Protein AF-A0A9J8AAA9-F1 (afdb_monomer)

Secondary structure (DSSP, 8-state):
-HHHHHHHHHHHHHHHHHHHHHHHHHHHHHHHHHHHHHHHT------------S-SB-TTT--B-SSHHHHHHHHHHHHT---EE-TTT--EESSHHHHHHHHTTT----SEE-TTT--EESSHHHHHHHIIIII-STTSEE-TTT--EESSHHHHHHHHHHHH----EE-TTT--EESSHHHHHHHHHHHHHTT--HHHHHHHHHHS--

Structure (mmCIF, N/CA/C/O backbone):
data_AF-A0A9J8AAA9-F1
#
_entry.id   AF-A0A9J8AAA9-F1
#
loop_
_atom_site.group_PDB
_atom_site.id
_atom_site.type_symbol
_atom_site.label_atom_id
_atom_site.label_alt_id
_atom_site.label_comp_id
_atom_site.label_asym_id
_atom_site.label_entity_id
_atom_site.label_seq_id
_atom_site.pdbx_PDB_ins_code
_atom_site.Cartn_x
_atom_site.Cartn_y
_atom_site.Cartn_z
_atom_site.occupancy
_atom_site.B_iso_or_equiv
_atom_site.auth_seq_id
_atom_site.auth_comp_id
_atom_site.auth_asym_id
_atom_site.auth_atom_id
_atom_site.pdbx_PDB_model_num
ATOM 1 N N . MET A 1 1 ? -53.911 -12.845 -18.039 1.00 50.12 1 MET A N 1
ATOM 2 C CA . MET A 1 1 ? -53.165 -13.340 -16.853 1.00 50.12 1 MET A CA 1
ATOM 3 C C . MET A 1 1 ? -51.657 -13.068 -16.917 1.00 50.12 1 MET A C 1
ATOM 5 O O . MET A 1 1 ? -51.100 -12.713 -15.887 1.00 50.12 1 MET A O 1
ATOM 9 N N . HIS A 1 2 ? -51.019 -13.104 -18.096 1.00 53.56 2 HIS A N 1
ATOM 10 C CA . HIS A 1 2 ? -49.575 -12.852 -18.290 1.00 53.56 2 HIS A CA 1
ATOM 11 C C . HIS A 1 2 ? -49.027 -11.524 -17.712 1.00 53.56 2 HIS A C 1
ATOM 13 O O . HIS A 1 2 ? -47.953 -11.497 -17.121 1.00 53.56 2 HIS A O 1
ATOM 19 N N . SER A 1 3 ? -49.774 -10.418 -17.826 1.00 55.25 3 SER A N 1
ATOM 20 C CA . SER A 1 3 ? -49.315 -9.085 -17.381 1.00 55.25 3 SER A CA 1
ATOM 21 C C . SER A 1 3 ? -49.140 -8.958 -15.855 1.00 55.25 3 SER A C 1
ATOM 23 O O . SER A 1 3 ? -48.250 -8.246 -15.395 1.00 55.25 3 SER A O 1
ATOM 25 N N . LYS A 1 4 ? -49.940 -9.679 -15.052 1.00 60.03 4 LYS A N 1
ATOM 26 C CA . LYS A 1 4 ? -49.822 -9.657 -13.581 1.00 60.03 4 LYS A CA 1
ATOM 27 C C . LYS A 1 4 ? -48.605 -10.450 -13.091 1.00 60.03 4 LYS A C 1
ATOM 29 O O . LYS A 1 4 ? -47.957 -10.027 -12.141 1.00 60.03 4 LYS A O 1
ATOM 34 N N . GLN A 1 5 ? -48.266 -11.549 -13.770 1.00 57.84 5 GLN A N 1
ATOM 35 C CA . GLN A 1 5 ? -47.072 -12.344 -13.467 1.00 57.84 5 GLN A CA 1
ATOM 36 C C . GLN A 1 5 ? -45.782 -11.585 -13.806 1.00 57.84 5 GLN A C 1
ATOM 38 O O . GLN A 1 5 ? -44.861 -11.577 -13.000 1.00 57.84 5 GLN A O 1
ATOM 43 N N . LEU A 1 6 ? -45.742 -10.860 -14.931 1.00 59.06 6 LEU A N 1
ATOM 44 C CA . LEU A 1 6 ? -44.595 -10.015 -15.299 1.00 59.06 6 LEU A CA 1
ATOM 45 C C . LEU A 1 6 ? -44.334 -8.889 -14.283 1.00 59.06 6 LEU A C 1
ATOM 47 O O . LEU A 1 6 ? -43.189 -8.664 -13.897 1.00 59.06 6 LEU A O 1
ATOM 51 N N . LYS A 1 7 ? -45.390 -8.224 -13.792 1.00 69.88 7 LYS A N 1
ATOM 52 C CA . LYS A 1 7 ? -45.263 -7.197 -12.741 1.00 69.88 7 LYS A CA 1
ATOM 53 C C . LYS A 1 7 ? -44.761 -7.775 -11.414 1.00 69.88 7 LYS A C 1
ATOM 55 O O . LYS A 1 7 ? -43.936 -7.147 -10.761 1.00 69.88 7 LYS A O 1
ATOM 60 N N . ALA A 1 8 ? -45.213 -8.974 -11.041 1.00 68.69 8 ALA A N 1
ATOM 61 C CA . ALA A 1 8 ? -44.759 -9.652 -9.828 1.00 68.69 8 ALA A CA 1
ATOM 62 C C . ALA A 1 8 ? -43.274 -10.050 -9.901 1.00 68.69 8 ALA A C 1
ATOM 64 O O . ALA A 1 8 ? -42.541 -9.844 -8.942 1.00 68.69 8 ALA A O 1
ATOM 65 N N . VAL A 1 9 ? -42.808 -10.552 -11.050 1.00 70.50 9 VAL A N 1
ATOM 66 C CA . VAL A 1 9 ? -41.391 -10.901 -11.259 1.00 70.50 9 VAL A CA 1
ATOM 67 C C . VAL A 1 9 ? -40.507 -9.653 -11.210 1.00 70.50 9 VAL A C 1
ATOM 69 O O . VAL A 1 9 ? -39.484 -9.660 -10.534 1.00 70.50 9 VAL A O 1
ATOM 72 N N . SER A 1 10 ? -40.928 -8.565 -11.861 1.00 73.25 10 SER A N 1
ATOM 73 C CA . SER A 1 10 ? -40.205 -7.288 -11.824 1.00 73.25 10 SER A CA 1
ATOM 74 C C . SER A 1 10 ? -40.088 -6.728 -10.403 1.00 73.25 10 SER A C 1
ATOM 76 O O . SER A 1 10 ? -39.032 -6.226 -10.033 1.00 73.25 10 SER A O 1
ATOM 78 N N . TYR A 1 11 ? -41.151 -6.831 -9.602 1.00 70.88 11 TYR A N 1
ATOM 79 C CA . TYR A 1 11 ? -41.154 -6.387 -8.208 1.00 70.88 11 TYR A CA 1
ATOM 80 C C . TYR A 1 11 ? -40.247 -7.251 -7.321 1.00 70.88 11 TYR A C 1
ATOM 82 O O . TYR A 1 11 ? -39.470 -6.724 -6.532 1.00 70.88 11 TYR A O 1
ATOM 90 N N . LEU A 1 12 ? -40.279 -8.576 -7.492 1.00 74.12 12 LEU A N 1
ATOM 91 C CA . LEU A 1 12 ? -39.401 -9.489 -6.754 1.00 74.12 12 LEU A CA 1
ATOM 92 C C . LEU A 1 12 ? -37.922 -9.302 -7.113 1.00 74.12 12 LEU A C 1
ATOM 94 O O . LEU A 1 12 ? -37.068 -9.437 -6.241 1.00 74.12 12 LEU A O 1
ATOM 98 N N . MET A 1 13 ? -37.610 -8.975 -8.370 1.00 74.62 13 MET A N 1
ATOM 99 C CA . MET A 1 13 ? -36.245 -8.624 -8.771 1.00 74.62 13 MET A CA 1
ATOM 100 C C . MET A 1 13 ? -35.778 -7.331 -8.097 1.00 74.62 13 MET A C 1
ATOM 102 O O . MET A 1 13 ? -34.680 -7.319 -7.553 1.00 74.62 13 MET A O 1
ATOM 106 N N . ALA A 1 14 ? -36.615 -6.288 -8.061 1.00 71.00 14 ALA A N 1
ATOM 107 C CA . ALA A 1 14 ? -36.291 -5.035 -7.375 1.00 71.00 14 ALA A CA 1
ATOM 108 C C . ALA A 1 14 ? -36.055 -5.243 -5.867 1.00 71.00 14 ALA A C 1
ATOM 110 O O . ALA A 1 14 ? -35.023 -4.833 -5.350 1.00 71.00 14 ALA A O 1
ATOM 111 N N . LEU A 1 15 ? -36.934 -5.992 -5.188 1.00 70.69 15 LEU A N 1
ATOM 112 C CA . LEU A 1 15 ? -36.764 -6.334 -3.770 1.00 70.69 15 LEU A CA 1
ATOM 113 C C . LEU A 1 15 ? -35.497 -7.152 -3.493 1.00 70.69 15 LEU A C 1
ATOM 115 O O . LEU A 1 15 ? -34.926 -7.065 -2.407 1.00 70.69 15 LEU A O 1
ATOM 119 N N . LYS A 1 16 ? -35.075 -8.001 -4.437 1.00 73.00 16 LYS A N 1
ATOM 120 C CA . LYS A 1 16 ? -33.842 -8.779 -4.291 1.00 73.00 16 LYS A CA 1
ATOM 121 C C . LYS A 1 16 ? -32.606 -7.882 -4.382 1.00 73.00 16 LYS A C 1
ATOM 123 O O . LYS A 1 16 ? -31.696 -8.071 -3.587 1.00 73.00 16 LYS A O 1
ATOM 128 N N . VAL A 1 17 ? -32.610 -6.913 -5.300 1.00 70.88 17 VAL A N 1
ATOM 129 C CA . VAL A 1 17 ? -31.540 -5.912 -5.433 1.00 70.88 17 VAL A CA 1
ATOM 130 C C . VAL A 1 17 ? -31.464 -5.038 -4.178 1.00 70.88 17 VAL A C 1
ATOM 132 O O . VAL A 1 17 ? -30.403 -4.964 -3.571 1.00 70.88 17 VAL A O 1
ATOM 135 N N . GLU A 1 18 ? -32.593 -4.497 -3.705 1.00 70.25 18 GLU A N 1
ATOM 136 C CA . GLU A 1 18 ? -32.645 -3.687 -2.474 1.00 70.25 18 GLU A CA 1
ATOM 137 C C . GLU A 1 18 ? -32.136 -4.462 -1.240 1.00 70.25 18 GLU A C 1
ATOM 139 O O . GLU A 1 18 ? -31.437 -3.909 -0.395 1.00 70.25 18 GLU A O 1
ATOM 144 N N . ASN A 1 19 ? -32.434 -5.764 -1.129 1.00 58.78 19 ASN A N 1
ATOM 145 C CA . ASN A 1 19 ? -31.935 -6.599 -0.028 1.00 58.78 19 ASN A CA 1
ATOM 146 C C . ASN A 1 19 ? -30.438 -6.934 -0.123 1.00 58.78 19 ASN A C 1
ATOM 148 O O . ASN A 1 19 ? -29.825 -7.204 0.909 1.00 58.78 19 ASN A O 1
ATOM 152 N N . GLU A 1 20 ? -29.854 -6.992 -1.321 1.00 62.09 20 GLU A N 1
ATOM 153 C CA . GLU A 1 20 ? -28.406 -7.179 -1.483 1.00 62.09 20 GLU A CA 1
ATOM 154 C C . GLU A 1 20 ? -27.653 -5.874 -1.178 1.00 62.09 20 GLU A C 1
ATOM 156 O O . GLU A 1 20 ? -26.709 -5.909 -0.392 1.00 62.09 20 GLU A O 1
ATOM 161 N N . GLU A 1 21 ? -28.150 -4.722 -1.645 1.00 67.88 21 GLU A N 1
ATOM 162 C CA . GLU A 1 21 ? -27.606 -3.396 -1.299 1.00 67.88 21 GLU A CA 1
ATOM 163 C C . GLU A 1 21 ? -27.640 -3.135 0.220 1.00 67.88 21 GLU A C 1
ATOM 165 O O . GLU A 1 21 ? -26.670 -2.649 0.802 1.00 67.88 21 GLU A O 1
ATOM 170 N N . LEU A 1 22 ? -28.726 -3.518 0.906 1.00 62.69 22 LEU A N 1
ATOM 171 C CA . LEU A 1 22 ? -28.835 -3.388 2.366 1.00 62.69 22 LEU A CA 1
ATOM 172 C C . LEU A 1 22 ? -27.831 -4.266 3.131 1.00 62.69 22 LEU A C 1
ATOM 174 O O . LEU A 1 22 ? -27.320 -3.835 4.166 1.00 62.69 22 LEU A O 1
ATOM 178 N N . LYS A 1 23 ? -27.517 -5.469 2.630 1.00 64.44 23 LYS A N 1
ATOM 179 C CA . LYS A 1 23 ? -26.507 -6.349 3.244 1.00 64.44 23 LYS A CA 1
ATOM 180 C C . LYS A 1 23 ? -25.100 -5.772 3.117 1.00 64.44 23 LYS A C 1
ATOM 182 O O . LYS A 1 23 ? -24.344 -5.817 4.083 1.00 64.44 23 LYS A O 1
ATOM 187 N N . GLU A 1 24 ? -24.767 -5.198 1.964 1.00 59.59 24 GLU A N 1
ATOM 188 C CA . GLU A 1 24 ? -23.470 -4.548 1.744 1.00 59.59 24 GLU A CA 1
ATOM 189 C C . GLU A 1 24 ? -23.289 -3.324 2.660 1.00 59.59 24 GLU A C 1
ATOM 191 O O . GLU A 1 24 ? -22.245 -3.175 3.301 1.00 59.59 24 GLU A O 1
ATOM 196 N N . ILE A 1 25 ? -24.338 -2.506 2.826 1.00 63.38 25 ILE A N 1
ATOM 197 C CA . ILE A 1 25 ? -24.342 -1.356 3.749 1.00 63.38 25 ILE A CA 1
ATOM 198 C C . ILE A 1 25 ? -24.178 -1.805 5.214 1.00 63.38 25 ILE A C 1
ATOM 200 O O . ILE A 1 25 ? -23.476 -1.154 5.996 1.00 63.38 25 ILE A O 1
ATOM 204 N N . GLU A 1 26 ? -24.806 -2.915 5.618 1.00 63.72 26 GLU A N 1
ATOM 205 C CA . GLU A 1 26 ? -24.647 -3.469 6.967 1.00 63.72 26 GLU A CA 1
ATOM 206 C C . GLU A 1 26 ? -23.226 -3.989 7.226 1.00 63.72 26 GLU A C 1
ATOM 208 O O . GLU A 1 26 ? -22.680 -3.722 8.300 1.00 63.72 26 GLU A O 1
ATOM 213 N N . GLU A 1 27 ? -22.602 -4.677 6.267 1.00 63.66 27 GLU A N 1
ATOM 214 C CA . GLU A 1 27 ? -21.224 -5.172 6.393 1.00 63.66 27 GLU A CA 1
ATOM 215 C C . GLU A 1 27 ? -20.199 -4.028 6.461 1.00 63.66 27 GLU 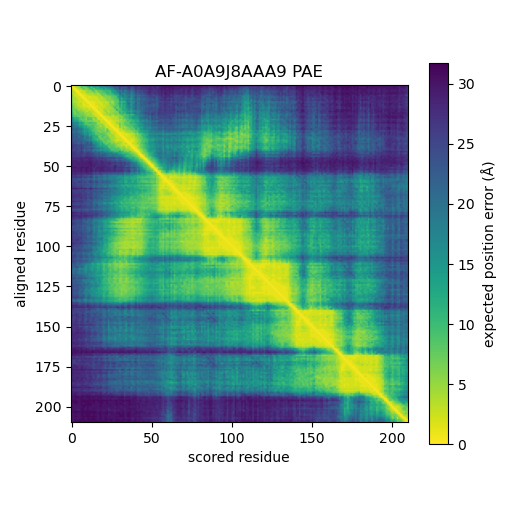A C 1
ATOM 217 O O . GLU A 1 27 ? -19.303 -4.049 7.313 1.00 63.66 27 GLU A O 1
ATOM 222 N N . GLU A 1 28 ? -20.361 -2.984 5.643 1.00 62.31 28 GLU A N 1
ATOM 223 C CA . GLU A 1 28 ? -19.502 -1.793 5.665 1.00 62.31 28 GLU A CA 1
ATOM 224 C C . GLU A 1 28 ? -19.671 -0.998 6.975 1.00 62.31 28 GLU A C 1
ATOM 226 O O . GLU A 1 28 ? -18.690 -0.578 7.601 1.00 62.31 28 GLU A O 1
ATOM 231 N N . SER A 1 29 ? -20.909 -0.884 7.475 1.00 65.44 29 SER A N 1
ATOM 232 C CA . SER A 1 29 ? -21.209 -0.269 8.773 1.00 65.44 29 SER A CA 1
ATOM 233 C C . SER A 1 29 ? -20.628 -1.062 9.950 1.00 65.44 29 SER A C 1
ATOM 235 O O . SER A 1 29 ? -20.138 -0.471 10.917 1.00 65.44 29 SER A O 1
ATOM 237 N N . GLN A 1 30 ? -20.662 -2.396 9.896 1.00 66.25 30 GLN A N 1
ATOM 238 C CA . GLN A 1 30 ? -20.058 -3.261 10.914 1.00 66.25 30 GLN A CA 1
ATOM 239 C C . GLN A 1 30 ? -18.528 -3.170 10.899 1.00 66.25 30 GLN A C 1
ATOM 241 O O . GLN A 1 30 ? -17.902 -3.144 11.962 1.00 66.25 30 GLN A O 1
ATOM 246 N N . TYR A 1 31 ? -17.929 -3.063 9.714 1.00 67.62 31 TYR A N 1
ATOM 247 C CA . TYR A 1 31 ? -16.496 -2.864 9.526 1.00 67.62 31 TYR A CA 1
ATOM 248 C C . TYR A 1 31 ? -16.011 -1.525 10.106 1.00 67.62 31 TYR A C 1
ATOM 250 O O . TYR A 1 31 ? -15.087 -1.523 10.927 1.00 67.62 31 TYR A O 1
ATOM 258 N N . GLU A 1 32 ? -16.664 -0.404 9.773 1.00 67.44 32 GLU A N 1
ATOM 259 C CA . GLU A 1 32 ? -16.302 0.910 10.328 1.00 67.44 32 GLU A CA 1
ATOM 260 C C . GLU A 1 32 ? -16.477 0.927 11.852 1.00 67.44 32 GLU A C 1
ATOM 262 O O . GLU A 1 32 ? -15.602 1.415 12.568 1.00 67.44 32 GLU A O 1
ATOM 267 N N . ARG A 1 33 ? -17.533 0.290 12.384 1.00 68.81 33 ARG A N 1
ATOM 268 C CA . ARG A 1 33 ? -17.713 0.117 13.836 1.00 68.81 33 ARG A CA 1
ATOM 269 C C . ARG A 1 33 ? -16.598 -0.714 14.473 1.00 68.81 33 ARG A C 1
ATOM 271 O O . ARG A 1 33 ? -16.092 -0.326 15.525 1.00 68.81 33 ARG A O 1
ATOM 278 N N . HIS A 1 34 ? -16.200 -1.837 13.873 1.00 67.62 34 HIS A N 1
ATOM 279 C CA . HIS A 1 34 ? -15.152 -2.700 14.426 1.00 67.62 34 HIS A CA 1
ATOM 280 C C . HIS A 1 34 ? -13.792 -1.994 14.445 1.00 67.62 34 HIS A C 1
ATOM 282 O O . HIS A 1 34 ? -13.092 -2.017 15.461 1.00 67.62 34 HIS A O 1
ATOM 288 N N . ILE A 1 35 ? -13.437 -1.307 13.355 1.00 69.75 35 ILE A N 1
ATOM 289 C CA . ILE A 1 35 ? -12.209 -0.513 13.288 1.00 69.75 35 ILE A CA 1
ATOM 290 C C . ILE A 1 35 ? -12.247 0.640 14.283 1.00 69.75 35 ILE A C 1
ATOM 292 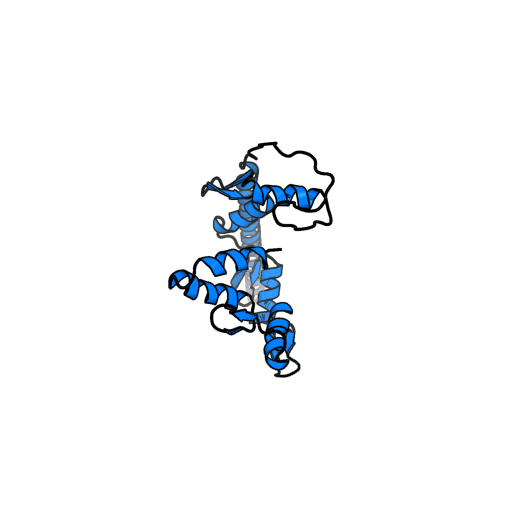O O . ILE A 1 35 ? -11.269 0.847 14.999 1.00 69.75 35 ILE A O 1
ATOM 296 N N . PHE A 1 36 ? -13.357 1.373 14.357 1.00 69.31 36 PHE A N 1
ATOM 297 C CA . PHE A 1 36 ? -13.521 2.473 15.298 1.00 69.31 36 PHE A CA 1
ATOM 298 C C . PHE A 1 36 ? -13.325 1.999 16.744 1.00 69.31 36 PHE A C 1
ATOM 300 O O . PHE A 1 36 ? -12.468 2.530 17.450 1.00 69.31 36 PHE A O 1
ATOM 307 N N . MET A 1 37 ? -13.996 0.914 17.152 1.00 68.06 37 MET A N 1
ATOM 308 C CA . MET A 1 37 ? -13.846 0.347 18.498 1.00 68.06 37 MET A CA 1
ATOM 309 C C . MET A 1 37 ? -12.424 -0.145 18.791 1.00 68.06 37 MET A C 1
ATOM 311 O O . MET A 1 37 ? -11.933 0.032 19.906 1.00 68.06 37 MET A O 1
ATOM 315 N N . ALA A 1 38 ? -11.753 -0.773 17.823 1.00 66.81 38 ALA A N 1
ATOM 316 C CA . ALA A 1 38 ? -10.388 -1.259 18.008 1.00 66.81 38 ALA A CA 1
ATOM 317 C C . ALA A 1 38 ? -9.379 -0.106 18.124 1.00 66.81 38 ALA A C 1
ATOM 319 O O . ALA A 1 38 ? -8.478 -0.142 18.964 1.00 66.81 38 ALA A O 1
ATOM 320 N N . VAL A 1 39 ? -9.552 0.942 17.316 1.00 69.12 39 VAL A N 1
ATOM 321 C CA . VAL A 1 39 ? -8.659 2.104 17.275 1.00 69.12 39 VAL A CA 1
ATOM 322 C C . VAL A 1 39 ? -8.878 3.039 18.472 1.00 69.12 39 VAL A C 1
ATOM 324 O O . VAL A 1 39 ? -7.908 3.626 18.945 1.00 69.12 39 VAL A O 1
ATOM 327 N N . GLU A 1 40 ? -10.098 3.176 18.999 1.00 67.81 40 GLU A N 1
ATOM 328 C CA . GLU A 1 40 ? -10.367 3.999 20.192 1.00 67.81 40 GLU A CA 1
ATOM 329 C C . GLU A 1 40 ? -9.923 3.344 21.502 1.00 67.81 40 GLU A C 1
ATOM 331 O O . GLU A 1 40 ? -9.426 4.027 22.391 1.00 67.81 40 GLU A O 1
ATOM 336 N N . LYS A 1 41 ? -10.013 2.012 21.615 1.00 66.50 41 LYS A N 1
ATOM 337 C CA . LYS A 1 41 ? -9.520 1.266 22.793 1.00 66.50 41 LYS A CA 1
ATOM 338 C C . LYS A 1 41 ? -7.988 1.174 22.864 1.00 66.50 41 LYS A C 1
ATOM 340 O O . LYS A 1 41 ? -7.429 0.561 23.775 1.00 66.50 41 LYS A O 1
ATOM 345 N N . SER A 1 42 ? -7.297 1.752 21.888 1.00 64.31 42 SER A N 1
ATOM 346 C CA . SER A 1 42 ? -5.841 1.811 21.834 1.00 64.31 42 SER A CA 1
ATOM 347 C C . SER A 1 42 ? -5.349 3.019 22.632 1.00 64.31 42 SER A C 1
ATOM 349 O O . SER A 1 42 ? -5.423 4.147 22.151 1.00 64.31 42 SER A O 1
ATOM 351 N N . ILE A 1 43 ? -4.851 2.794 23.850 1.00 61.56 43 ILE A N 1
ATOM 352 C CA . ILE A 1 43 ? -4.299 3.850 24.713 1.00 61.56 43 ILE A CA 1
ATOM 353 C C . ILE A 1 43 ? -2.921 4.266 24.168 1.00 61.56 43 ILE A C 1
ATOM 355 O O . ILE A 1 43 ? -2.044 3.401 24.079 1.00 61.56 43 ILE A O 1
ATOM 359 N N . PRO A 1 44 ? -2.692 5.548 23.814 1.00 60.69 44 PRO A N 1
ATOM 360 C CA . PRO A 1 44 ? -1.353 6.046 23.534 1.00 60.69 44 PRO A CA 1
ATOM 361 C C . PRO A 1 44 ? -0.488 5.905 24.788 1.00 60.69 44 PRO A C 1
ATOM 363 O O . PRO A 1 44 ? -0.798 6.490 25.823 1.00 60.69 44 PRO A O 1
ATOM 366 N N . THR A 1 45 ? 0.597 5.138 24.723 1.00 56.06 45 THR A N 1
ATOM 367 C CA . THR A 1 45 ? 1.585 5.116 25.810 1.00 56.06 45 THR A CA 1
ATOM 368 C C . THR A 1 45 ? 2.438 6.376 25.698 1.00 56.06 45 THR A C 1
ATOM 370 O O . THR A 1 45 ? 3.442 6.379 24.991 1.00 56.06 45 THR A O 1
ATOM 373 N N . GLU A 1 46 ? 2.010 7.481 26.307 1.00 53.44 46 GLU A N 1
ATOM 374 C CA . GLU A 1 46 ? 2.797 8.714 26.306 1.00 53.44 46 GLU A CA 1
ATOM 375 C C . GLU A 1 46 ? 4.053 8.553 27.170 1.00 53.44 46 GLU A C 1
ATOM 377 O O . GLU A 1 46 ? 4.005 8.617 28.395 1.00 53.44 46 GLU A O 1
ATOM 382 N N . THR A 1 47 ? 5.203 8.390 26.522 1.00 51.00 47 THR A N 1
ATOM 383 C CA . THR A 1 47 ? 6.496 8.771 27.090 1.00 51.00 47 THR A CA 1
ATOM 384 C C . THR A 1 47 ? 6.962 10.014 26.347 1.00 51.00 47 THR A C 1
ATOM 386 O O . THR A 1 47 ? 7.262 9.970 25.162 1.00 51.00 47 THR A O 1
ATOM 389 N N . ASN A 1 48 ? 6.943 11.167 27.014 1.00 53.62 48 ASN A N 1
ATOM 390 C CA . ASN A 1 48 ? 7.508 12.405 26.481 1.00 53.62 48 ASN A CA 1
ATOM 391 C C . ASN A 1 48 ? 8.933 12.554 27.012 1.00 53.62 48 ASN A C 1
ATOM 393 O O . ASN A 1 48 ? 9.127 12.965 28.153 1.00 53.62 48 ASN A O 1
ATOM 397 N N . LEU A 1 49 ? 9.923 12.248 26.175 1.00 52.84 49 LEU A N 1
ATOM 398 C CA . LEU A 1 49 ? 11.321 12.618 26.402 1.00 52.84 49 LEU A CA 1
ATOM 399 C C . LEU A 1 49 ? 11.981 13.034 25.078 1.00 52.84 49 LEU A C 1
ATOM 401 O O . LEU A 1 49 ? 12.902 12.365 24.630 1.00 52.84 49 LEU A O 1
ATOM 405 N N . PHE A 1 50 ? 11.552 14.131 24.437 1.00 56.34 50 PHE A N 1
ATOM 406 C CA . PHE A 1 50 ? 12.350 14.725 23.348 1.00 56.34 50 PHE A CA 1
ATOM 407 C C . PHE A 1 50 ? 12.489 16.234 23.489 1.00 56.34 50 PHE A C 1
ATOM 409 O O . PHE A 1 50 ? 11.500 16.961 23.525 1.00 56.34 50 PHE A O 1
ATOM 416 N N . GLN A 1 51 ? 13.754 16.659 23.562 1.00 56.59 51 GLN A N 1
ATOM 417 C CA . GLN A 1 51 ? 14.205 18.043 23.526 1.00 56.59 51 GLN A CA 1
ATOM 418 C C . GLN A 1 51 ? 13.883 18.668 22.166 1.00 56.59 51 GLN A C 1
ATOM 420 O O . GLN A 1 51 ? 14.125 18.069 21.114 1.00 56.59 51 GLN A O 1
ATOM 425 N N . ASP A 1 52 ? 13.361 19.888 22.209 1.00 50.22 52 ASP A N 1
ATOM 426 C CA . ASP A 1 52 ? 13.098 20.719 21.044 1.00 50.22 52 ASP A CA 1
ATOM 427 C C . ASP A 1 52 ? 14.417 21.064 20.332 1.00 50.22 52 ASP A C 1
ATOM 429 O O . ASP A 1 52 ? 15.148 21.963 20.741 1.00 50.22 52 ASP A O 1
ATOM 433 N N . SER A 1 53 ? 14.747 20.349 19.253 1.00 55.56 53 SER A N 1
ATOM 434 C CA . SER A 1 53 ? 15.801 20.780 18.330 1.00 55.56 53 SER A CA 1
ATOM 435 C C . SER A 1 53 ? 15.193 21.662 17.239 1.00 55.56 53 SER A C 1
ATOM 437 O O . SER A 1 53 ? 14.292 21.223 16.521 1.00 55.56 53 SER A O 1
ATOM 439 N N . GLU A 1 54 ? 15.718 22.873 17.045 1.00 61.56 54 GLU A N 1
ATOM 440 C CA . GLU A 1 54 ? 15.305 23.800 15.974 1.00 61.56 54 GLU A CA 1
ATOM 441 C C . GLU A 1 54 ? 15.630 23.306 14.551 1.00 61.56 54 GLU A C 1
ATOM 443 O O . GLU A 1 54 ? 15.175 23.896 13.570 1.00 61.56 54 GLU A O 1
ATOM 448 N N . SER A 1 55 ? 16.369 22.199 14.426 1.00 68.88 55 SER A N 1
ATOM 449 C CA . SER A 1 55 ? 16.712 21.569 13.152 1.00 68.88 55 SER A CA 1
ATOM 450 C C . SER A 1 55 ? 15.587 20.671 12.628 1.00 68.88 55 SER A C 1
ATOM 452 O O . SER A 1 55 ? 15.050 19.822 13.339 1.00 68.88 55 SER A O 1
ATOM 454 N N . ASN A 1 56 ? 15.275 20.819 11.339 1.00 76.19 56 ASN A N 1
ATOM 455 C CA . ASN A 1 56 ? 14.388 19.922 10.593 1.00 76.19 56 ASN A CA 1
ATOM 456 C C . ASN A 1 56 ? 15.099 18.652 10.080 1.00 76.19 56 ASN A C 1
ATOM 458 O O . ASN A 1 56 ? 14.507 17.872 9.330 1.00 76.19 56 ASN A O 1
ATOM 462 N N . SER A 1 57 ? 16.369 18.462 10.438 1.00 81.44 57 SER A N 1
ATOM 463 C CA . SER A 1 57 ? 17.183 17.326 10.018 1.00 81.44 57 SER A CA 1
ATOM 464 C C . SER A 1 57 ? 17.461 16.398 11.192 1.00 81.44 57 SER A C 1
ATOM 466 O O . SER A 1 57 ? 17.883 16.842 12.260 1.00 81.44 57 SER A O 1
ATOM 468 N N . CYS A 1 58 ? 17.278 15.101 10.964 1.00 81.56 58 CYS A N 1
ATOM 469 C CA . CYS A 1 58 ? 17.582 14.064 11.932 1.00 81.56 58 CYS A CA 1
ATOM 470 C C . CYS A 1 58 ? 19.096 13.906 12.078 1.00 81.56 58 CYS A C 1
ATOM 472 O O . CYS A 1 58 ? 19.775 13.521 11.132 1.00 81.56 58 CYS A O 1
ATOM 474 N N . HIS A 1 59 ? 19.621 14.119 13.281 1.00 80.62 59 HIS A N 1
ATOM 475 C CA . HIS A 1 59 ? 21.036 13.885 13.589 1.00 80.62 59 HIS A CA 1
ATOM 476 C C . HIS A 1 59 ? 21.444 12.402 13.460 1.00 80.62 59 HIS A C 1
ATOM 478 O O . HIS A 1 59 ? 22.589 12.103 13.142 1.00 80.62 59 HIS A O 1
ATOM 484 N N . GLN A 1 60 ? 20.522 11.463 13.701 1.00 77.75 60 GLN A N 1
ATOM 485 C CA . GLN A 1 60 ? 20.849 10.036 13.784 1.00 77.75 60 GLN A CA 1
ATOM 486 C C . GLN A 1 60 ? 20.898 9.328 12.426 1.00 77.75 60 GLN A C 1
ATOM 488 O O . GLN A 1 60 ? 21.618 8.341 12.288 1.00 77.75 60 GLN A O 1
ATOM 493 N N . CYS A 1 61 ? 20.141 9.798 11.433 1.00 81.25 61 CYS A N 1
ATOM 494 C CA . CYS A 1 61 ? 20.199 9.245 10.078 1.00 81.25 61 CYS A CA 1
ATOM 495 C C . CYS A 1 61 ? 20.501 10.270 8.986 1.00 81.25 61 CYS A C 1
ATOM 497 O O . CYS A 1 61 ? 20.750 9.860 7.870 1.00 81.25 61 CYS A O 1
ATOM 499 N N . GLY A 1 62 ? 20.518 11.571 9.279 1.00 81.00 62 GLY A N 1
ATOM 500 C CA . GLY A 1 62 ? 20.788 12.617 8.288 1.00 81.00 62 GLY A CA 1
ATOM 501 C C . GLY A 1 62 ? 19.565 13.058 7.479 1.00 81.00 62 GLY A C 1
ATOM 502 O O . GLY A 1 62 ? 19.644 14.046 6.751 1.00 81.00 62 GLY A O 1
ATOM 503 N N . LYS A 1 63 ? 18.408 12.398 7.632 1.00 81.50 63 LYS A N 1
ATOM 504 C CA . LYS A 1 63 ? 17.189 12.746 6.888 1.00 81.50 63 LYS A CA 1
ATOM 505 C C . LYS A 1 63 ? 16.674 14.135 7.227 1.00 81.50 63 LYS A C 1
ATOM 507 O O . LYS A 1 63 ? 16.397 14.439 8.386 1.00 81.50 63 LYS A O 1
ATOM 512 N N . SER A 1 64 ? 16.449 14.934 6.192 1.00 86.69 64 SER A N 1
ATOM 513 C CA . SER A 1 64 ? 15.819 16.248 6.299 1.00 86.69 64 SER A CA 1
ATOM 514 C C . SER A 1 64 ? 14.326 16.180 6.009 1.00 86.69 64 SER A C 1
ATOM 516 O O . SER A 1 64 ? 13.879 15.496 5.087 1.00 86.69 64 SER A O 1
ATOM 518 N N . PHE A 1 65 ? 13.550 16.932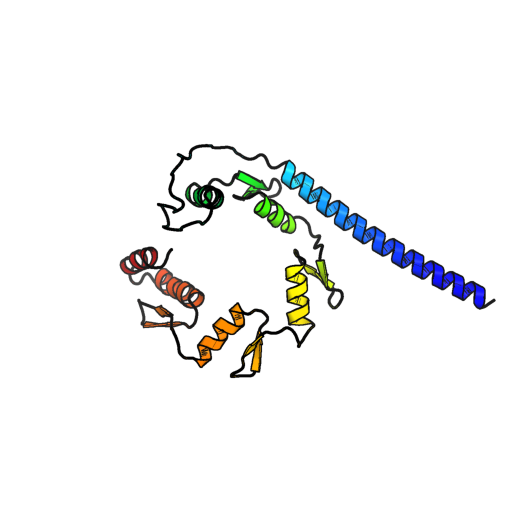 6.781 1.00 84.44 65 PHE A N 1
ATOM 519 C CA . PHE A 1 65 ? 12.102 17.020 6.651 1.00 84.44 65 PHE A CA 1
ATOM 520 C C . PHE A 1 65 ? 11.693 18.455 6.324 1.00 84.44 65 PHE A C 1
ATOM 522 O O . PHE A 1 65 ? 12.272 19.414 6.813 1.00 84.44 65 PHE A O 1
ATOM 529 N N . SER A 1 66 ? 10.663 18.628 5.502 1.00 84.69 66 SER A N 1
ATOM 530 C CA . SER A 1 66 ? 10.130 19.962 5.191 1.00 84.69 66 SER A CA 1
ATOM 531 C C . SER A 1 66 ? 9.328 20.571 6.347 1.00 84.69 66 SER A C 1
ATOM 533 O O . SER A 1 66 ? 9.167 21.785 6.414 1.00 84.69 66 SER A O 1
ATOM 535 N N . LEU A 1 67 ? 8.823 19.735 7.261 1.00 83.62 67 LEU A N 1
ATOM 536 C CA . LEU A 1 67 ? 7.960 20.132 8.371 1.00 83.62 67 LEU A C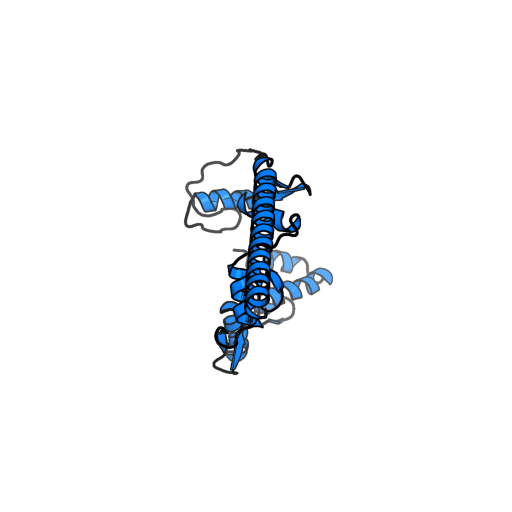A 1
ATOM 537 C C . LEU A 1 67 ? 8.503 19.593 9.698 1.00 83.62 67 LEU A C 1
ATOM 539 O O . LEU A 1 67 ? 8.786 18.396 9.811 1.00 83.62 67 LEU A O 1
ATOM 543 N N . LYS A 1 68 ? 8.530 20.448 10.731 1.00 80.69 68 LYS A N 1
ATOM 544 C CA . LYS A 1 68 ? 8.929 20.080 12.106 1.00 80.69 68 LYS A CA 1
ATOM 545 C C . LYS A 1 68 ? 8.134 18.887 12.649 1.00 80.69 68 LYS A C 1
ATOM 547 O O . LYS A 1 68 ? 8.701 18.007 13.289 1.00 80.69 68 LYS A O 1
ATOM 552 N N . GLY A 1 69 ? 6.832 18.817 12.349 1.00 79.94 69 GLY A N 1
ATOM 553 C CA . GLY A 1 69 ? 5.972 17.700 12.758 1.00 79.94 69 GLY A CA 1
ATOM 554 C C . GLY A 1 69 ? 6.420 16.350 12.186 1.00 79.94 69 GLY A C 1
ATOM 555 O O . GLY A 1 69 ? 6.450 15.360 12.913 1.00 79.94 69 GLY A O 1
ATOM 556 N N . ASN A 1 70 ? 6.857 16.324 10.923 1.00 82.06 70 ASN A N 1
ATOM 557 C CA . ASN A 1 70 ? 7.355 15.109 10.273 1.00 82.06 70 ASN A CA 1
ATOM 558 C C . ASN A 1 70 ? 8.703 14.676 10.854 1.00 82.06 70 ASN A C 1
ATOM 560 O O . ASN A 1 70 ? 8.926 13.483 11.042 1.00 82.06 70 ASN A O 1
ATOM 564 N N . HIS A 1 71 ? 9.578 15.636 11.176 1.00 82.50 71 HIS A N 1
ATOM 565 C CA . HIS A 1 71 ? 10.833 15.349 11.867 1.00 82.50 71 HIS A CA 1
ATOM 566 C C . HIS A 1 71 ? 10.574 14.745 13.256 1.00 82.50 71 HIS A C 1
ATOM 568 O O . HIS A 1 71 ? 11.079 13.667 13.560 1.00 82.50 71 HIS A O 1
ATOM 574 N N . LYS A 1 72 ? 9.709 15.373 14.065 1.00 78.75 72 LYS A N 1
ATOM 575 C CA . LYS A 1 72 ? 9.325 14.867 15.394 1.00 78.75 72 LYS A CA 1
ATOM 576 C C . LYS A 1 72 ? 8.731 13.461 15.326 1.00 78.75 72 LYS A C 1
ATOM 578 O O . LYS A 1 72 ? 9.042 12.606 16.149 1.00 78.75 72 LYS A O 1
ATOM 583 N N . GLU A 1 73 ? 7.879 13.204 14.341 1.00 77.12 73 GLU A N 1
ATOM 584 C CA . GLU A 1 73 ? 7.309 11.879 14.122 1.00 77.12 73 GLU A CA 1
ATOM 585 C C . GLU A 1 73 ? 8.364 10.854 13.690 1.00 77.12 73 GLU A C 1
ATOM 587 O O . GLU A 1 73 ? 8.352 9.719 14.161 1.00 77.12 73 GLU A O 1
ATOM 592 N N . HIS A 1 74 ? 9.298 11.251 12.828 1.00 81.88 74 HIS A N 1
ATOM 593 C CA . HIS A 1 74 ? 10.404 10.407 12.402 1.00 81.88 74 HIS A CA 1
ATOM 594 C C . HIS A 1 74 ? 11.321 10.012 13.566 1.00 81.88 74 HIS A C 1
ATOM 596 O O . HIS A 1 74 ? 11.734 8.853 13.631 1.00 81.88 74 HIS A O 1
ATOM 602 N N . MET A 1 75 ? 11.578 10.918 14.515 1.00 77.81 75 MET A N 1
ATOM 603 C CA . MET A 1 75 ? 12.402 10.613 15.690 1.00 77.81 75 MET A CA 1
ATOM 604 C C . MET A 1 75 ? 11.856 9.434 16.506 1.00 77.81 75 MET A C 1
ATOM 606 O O . MET A 1 75 ? 12.644 8.665 17.049 1.00 77.81 75 MET A O 1
ATOM 610 N N . LYS A 1 76 ? 10.538 9.187 16.483 1.00 77.62 76 LYS A N 1
ATOM 611 C CA . LYS A 1 76 ? 9.919 8.020 17.141 1.00 77.62 76 LYS A CA 1
ATOM 612 C C . LYS A 1 76 ? 10.419 6.671 16.607 1.00 77.62 76 LYS A C 1
ATOM 614 O O . LYS A 1 76 ? 10.348 5.656 17.293 1.00 77.62 76 LYS A O 1
ATOM 619 N N . ILE A 1 77 ? 10.937 6.636 15.376 1.00 75.75 77 ILE A N 1
ATOM 620 C CA . ILE A 1 77 ? 11.532 5.429 14.782 1.00 75.75 77 ILE A CA 1
ATOM 621 C C . ILE A 1 77 ? 12.844 5.077 15.486 1.00 75.75 77 ILE A C 1
ATOM 623 O O . ILE A 1 77 ? 13.124 3.903 15.714 1.00 75.75 77 ILE A O 1
ATOM 627 N N . HIS A 1 78 ? 13.637 6.090 15.830 1.00 75.56 78 HIS A N 1
ATOM 628 C CA . HIS A 1 78 ? 14.928 5.912 16.487 1.00 75.56 78 HIS A CA 1
ATOM 629 C C . HIS A 1 78 ? 14.793 5.535 17.956 1.00 75.56 78 HIS A C 1
ATOM 631 O O . HIS A 1 78 ? 15.629 4.818 18.497 1.00 75.56 78 HIS A O 1
ATOM 637 N N . THR A 1 79 ? 13.721 5.996 18.581 1.00 73.06 79 THR A N 1
ATOM 638 C CA . THR A 1 79 ? 13.476 5.836 20.013 1.00 73.06 79 THR A CA 1
ATOM 639 C C . THR A 1 79 ? 12.715 4.549 20.303 1.00 73.06 79 THR A C 1
ATOM 641 O O . THR A 1 79 ? 12.666 4.089 21.438 1.00 73.06 79 THR A O 1
ATOM 644 N N . GLY A 1 80 ? 12.146 3.934 19.261 1.00 68.19 80 GLY A N 1
ATOM 645 C CA . GLY A 1 80 ? 11.354 2.717 19.372 1.00 68.19 80 GLY A CA 1
ATOM 646 C C . GLY A 1 80 ? 9.967 2.953 19.970 1.00 68.19 80 GLY A C 1
ATOM 647 O O . GLY A 1 80 ? 9.272 1.980 20.262 1.00 68.19 80 GLY A O 1
ATOM 648 N N . GLU A 1 81 ? 9.543 4.210 20.125 1.00 68.00 81 GLU A N 1
ATOM 649 C CA . GLU A 1 81 ? 8.236 4.567 20.673 1.00 68.00 81 GLU A CA 1
ATOM 650 C C . GLU A 1 81 ? 7.111 4.132 19.730 1.00 68.00 81 GLU A C 1
ATOM 652 O O . GLU A 1 81 ? 6.777 4.785 18.736 1.00 68.00 81 GLU A O 1
ATOM 657 N N . LYS A 1 82 ? 6.496 2.993 20.051 1.00 69.12 82 LYS A N 1
ATOM 658 C CA . LYS A 1 82 ? 5.328 2.468 19.346 1.00 69.12 82 LYS A CA 1
ATOM 659 C C . LYS A 1 82 ? 4.078 2.740 20.172 1.00 69.12 82 LYS A C 1
ATOM 661 O O . LYS A 1 82 ? 3.674 1.930 20.995 1.00 69.12 82 LYS A O 1
ATOM 666 N N . LEU A 1 83 ? 3.483 3.899 19.920 1.00 74.88 83 LEU A N 1
ATOM 667 C CA . LEU A 1 83 ? 2.419 4.479 20.740 1.00 74.88 83 LEU A CA 1
ATOM 668 C C . LEU A 1 83 ? 1.058 3.790 20.579 1.00 74.88 83 LEU A C 1
ATOM 670 O O . LEU A 1 83 ? 0.218 3.894 21.461 1.00 74.88 83 LEU A O 1
ATOM 674 N N . PHE A 1 84 ? 0.815 3.110 19.459 1.00 79.19 84 PHE A N 1
ATOM 675 C CA . PHE A 1 84 ? -0.501 2.567 19.123 1.00 79.19 84 PHE A CA 1
ATOM 676 C C . PHE A 1 84 ? -0.450 1.047 19.047 1.00 79.19 84 PHE A C 1
ATOM 678 O O . PHE A 1 84 ? 0.065 0.501 18.073 1.00 79.19 84 PHE A O 1
ATOM 685 N N . THR A 1 85 ? -0.992 0.359 20.049 1.00 80.75 85 THR A N 1
ATOM 686 C CA . THR A 1 85 ? -0.949 -1.108 20.141 1.00 80.75 85 THR A CA 1
ATOM 687 C C . THR A 1 85 ? -2.276 -1.743 19.745 1.00 80.75 85 THR A C 1
ATOM 689 O O . THR A 1 85 ? -3.330 -1.386 20.261 1.00 80.75 85 THR A O 1
ATOM 692 N N . CYS A 1 86 ? -2.214 -2.724 18.846 1.00 81.81 86 CYS A N 1
ATOM 693 C CA . CYS A 1 86 ? -3.337 -3.581 18.498 1.00 81.81 86 CYS A CA 1
ATOM 694 C C . CYS A 1 86 ? -3.670 -4.503 19.671 1.00 81.81 86 CYS A C 1
ATOM 696 O O . CYS A 1 86 ? -2.870 -5.368 20.022 1.00 81.81 86 CYS A O 1
ATOM 698 N N . GLN A 1 87 ? -4.867 -4.372 20.238 1.00 79.44 87 GLN A N 1
ATOM 699 C CA . GLN A 1 87 ? -5.300 -5.203 21.369 1.00 79.44 87 GLN A CA 1
ATOM 700 C C . GLN A 1 87 ? -5.549 -6.670 20.986 1.00 79.44 87 GLN A C 1
ATOM 702 O O . GLN A 1 87 ? -5.538 -7.544 21.844 1.00 79.44 87 GLN A O 1
ATOM 707 N N . GLN A 1 88 ? -5.748 -6.961 19.6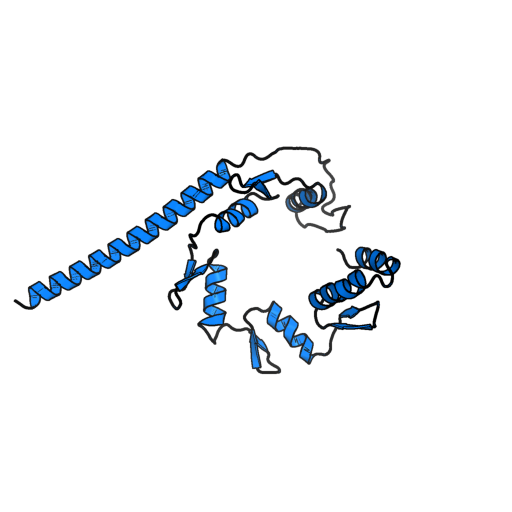98 1.00 78.81 88 GLN A N 1
ATOM 708 C CA . GLN A 1 88 ? -6.028 -8.318 19.228 1.00 78.81 88 GLN A CA 1
ATOM 709 C C . GLN A 1 88 ? -4.766 -9.168 19.038 1.00 78.81 88 GLN A C 1
ATOM 711 O O . GLN A 1 88 ? -4.818 -10.381 19.217 1.00 78.81 88 GLN A O 1
ATOM 716 N N . CYS A 1 89 ? -3.631 -8.564 18.667 1.00 82.62 89 CYS A N 1
ATOM 717 C CA . CYS A 1 89 ? -2.385 -9.306 18.430 1.00 82.62 89 CYS A CA 1
ATOM 718 C C . CYS A 1 89 ? -1.136 -8.706 19.090 1.00 82.62 89 CYS A C 1
ATOM 720 O O . CYS A 1 89 ? -0.030 -9.191 18.857 1.00 82.62 89 CYS A O 1
ATOM 722 N N . GLY A 1 90 ? -1.280 -7.634 19.871 1.00 80.69 90 GLY A N 1
ATOM 723 C CA . GLY A 1 90 ? -0.185 -6.970 20.582 1.00 80.69 90 GLY A CA 1
ATOM 724 C C . GLY A 1 90 ? 0.802 -6.210 19.690 1.00 80.69 90 GLY A C 1
ATOM 725 O O . GLY A 1 90 ? 1.804 -5.704 20.188 1.00 80.69 90 GLY A O 1
ATOM 726 N N . LYS A 1 91 ? 0.569 -6.111 18.372 1.00 81.06 91 LYS A N 1
ATOM 727 C CA . LYS A 1 91 ? 1.462 -5.365 17.470 1.00 81.06 91 LYS A CA 1
ATOM 728 C C . LYS A 1 91 ? 1.319 -3.862 17.674 1.00 81.06 91 LYS A C 1
ATOM 730 O O . LYS A 1 91 ? 0.214 -3.333 17.594 1.00 81.06 91 LYS A O 1
ATOM 735 N N . SER A 1 92 ? 2.447 -3.177 17.841 1.00 82.44 92 SER A N 1
ATOM 736 C CA . SER A 1 92 ? 2.479 -1.733 18.083 1.00 82.44 92 SER A CA 1
ATOM 737 C C . SER A 1 92 ? 2.994 -0.932 16.883 1.00 82.44 92 SER A C 1
ATOM 739 O O . SER A 1 92 ? 3.889 -1.363 16.149 1.00 82.44 92 SER A O 1
ATOM 741 N N . PHE A 1 93 ? 2.443 0.266 16.710 1.00 81.94 93 PHE A N 1
ATOM 742 C CA . PHE A 1 93 ? 2.667 1.170 15.590 1.00 81.94 93 PHE A CA 1
ATOM 743 C C . PHE A 1 93 ? 2.999 2.577 16.086 1.00 81.94 93 PHE A C 1
ATOM 745 O O . PHE A 1 93 ? 2.519 3.022 17.124 1.00 81.94 93 PHE A O 1
ATOM 752 N N . VAL A 1 94 ? 3.795 3.307 15.305 1.00 79.44 94 VAL A N 1
ATOM 753 C CA . VAL A 1 94 ? 4.157 4.705 15.600 1.00 79.44 94 VAL A CA 1
ATOM 754 C C . VAL A 1 94 ? 3.000 5.668 15.297 1.00 79.44 94 VAL A C 1
ATOM 756 O O . VAL A 1 94 ? 2.855 6.692 15.960 1.00 79.44 94 VAL A O 1
ATOM 759 N N . LYS A 1 95 ? 2.152 5.330 14.313 1.00 79.06 95 LYS A N 1
ATOM 760 C CA . LYS A 1 95 ? 1.041 6.168 13.838 1.00 79.06 95 LYS A CA 1
ATOM 761 C C . LYS A 1 95 ? -0.308 5.488 14.049 1.00 79.06 95 LYS A C 1
ATOM 763 O O . LYS A 1 95 ? -0.452 4.307 13.732 1.00 79.06 95 LYS A O 1
ATOM 768 N N . LYS A 1 96 ? -1.320 6.269 14.440 1.00 80.38 96 LYS A N 1
ATOM 769 C CA . LYS A 1 96 ? -2.722 5.822 14.523 1.00 80.38 96 LYS A CA 1
ATOM 770 C C . LYS A 1 96 ? -3.230 5.291 13.180 1.00 80.38 96 LYS A C 1
ATOM 772 O O . LYS A 1 96 ? -3.873 4.249 13.140 1.00 80.38 96 LYS A O 1
ATOM 777 N N . GLY A 1 97 ? -2.885 5.967 12.079 1.00 82.38 97 GLY A N 1
ATOM 778 C CA . GLY A 1 97 ? -3.228 5.526 10.722 1.00 82.38 97 GLY A CA 1
ATOM 779 C C . GLY A 1 97 ? -2.682 4.133 10.401 1.00 82.38 97 GLY A C 1
ATOM 780 O O . GLY A 1 97 ? -3.416 3.300 9.887 1.00 82.38 97 GLY A O 1
ATOM 781 N N . ASN A 1 98 ? -1.448 3.833 10.818 1.00 84.88 98 ASN A N 1
ATOM 782 C CA . ASN A 1 98 ? -0.839 2.519 10.604 1.00 84.88 98 ASN A CA 1
ATOM 783 C C . ASN A 1 98 ? -1.534 1.419 11.421 1.00 84.88 98 ASN A C 1
ATOM 785 O O . ASN A 1 98 ? -1.652 0.295 10.942 1.00 84.88 98 ASN A O 1
ATOM 789 N N . LEU A 1 99 ? -2.004 1.730 12.635 1.00 83.81 99 LEU A N 1
ATOM 790 C CA . LEU A 1 99 ? -2.821 0.795 13.409 1.00 83.81 99 LEU A CA 1
ATOM 791 C C . LEU A 1 99 ? -4.193 0.583 12.751 1.00 83.81 99 LEU A C 1
ATOM 793 O O . LEU A 1 99 ? -4.604 -0.561 12.584 1.00 83.81 99 LEU A O 1
ATOM 797 N N . LYS A 1 100 ? -4.868 1.656 12.309 1.00 82.00 100 LYS A N 1
ATOM 798 C CA . LYS A 1 100 ? -6.123 1.561 11.537 1.00 82.00 100 LYS A CA 1
ATOM 799 C C . LYS A 1 100 ? -5.932 0.660 10.316 1.00 82.00 100 LYS A C 1
ATOM 801 O O . LYS A 1 100 ? -6.711 -0.250 10.071 1.00 82.00 100 LYS A O 1
ATOM 806 N N . ASP A 1 101 ? -4.838 0.870 9.601 1.00 81.69 101 ASP A N 1
ATOM 807 C CA . ASP A 1 101 ? -4.433 0.078 8.453 1.00 81.69 101 ASP A CA 1
ATOM 808 C C . ASP A 1 101 ? -4.138 -1.382 8.784 1.00 81.69 101 ASP A C 1
ATOM 810 O O . ASP A 1 101 ? -4.411 -2.276 7.982 1.00 81.69 101 ASP A O 1
ATOM 814 N N . HIS A 1 102 ? -3.556 -1.631 9.944 1.00 83.75 102 HIS A N 1
ATOM 815 C CA . HIS A 1 102 ? -3.299 -2.973 10.416 1.00 83.75 102 HIS A CA 1
ATOM 816 C C . HIS A 1 102 ? -4.591 -3.720 10.752 1.00 83.75 102 HIS A C 1
ATOM 818 O O . HIS A 1 102 ? -4.659 -4.912 10.475 1.00 83.75 102 HIS A O 1
ATOM 824 N N . MET A 1 103 ? -5.629 -3.046 11.258 1.00 79.56 103 MET A N 1
ATOM 825 C CA . MET A 1 103 ? -6.892 -3.703 11.624 1.00 79.56 103 MET A CA 1
ATOM 826 C C . MET A 1 103 ? -7.571 -4.442 10.463 1.00 79.56 103 MET A C 1
ATOM 828 O O . MET A 1 103 ? -8.286 -5.409 10.704 1.00 79.56 103 MET A O 1
ATOM 832 N N . TYR A 1 104 ? -7.257 -4.098 9.214 1.00 77.38 104 TYR A N 1
ATOM 833 C CA . TYR A 1 104 ? -7.719 -4.833 8.034 1.00 77.38 104 TYR A CA 1
ATOM 834 C C . TYR A 1 104 ? -7.230 -6.281 7.949 1.00 77.38 104 TYR A C 1
ATOM 836 O O . TYR A 1 104 ? -7.776 -7.058 7.179 1.00 77.38 104 TYR A O 1
ATOM 844 N N . ILE A 1 105 ? -6.186 -6.671 8.689 1.00 78.38 105 ILE A N 1
ATOM 845 C CA . ILE A 1 105 ? -5.808 -8.091 8.758 1.00 78.38 105 ILE A CA 1
ATOM 846 C C . ILE A 1 105 ? -6.747 -8.881 9.671 1.00 78.38 105 ILE A C 1
ATOM 848 O O . ILE A 1 105 ? -6.808 -10.103 9.584 1.00 78.38 105 ILE A O 1
ATOM 852 N N . HIS A 1 106 ? -7.411 -8.183 10.591 1.00 76.44 106 HIS A N 1
ATOM 853 C CA . HIS A 1 106 ? -8.326 -8.762 11.562 1.00 76.44 106 HIS A CA 1
ATOM 854 C C . HIS A 1 106 ? -9.770 -8.717 11.066 1.00 76.44 106 HIS A C 1
ATOM 856 O O . HIS A 1 106 ? -10.548 -9.614 11.380 1.00 76.44 106 HIS A O 1
ATOM 862 N N . THR A 1 107 ? -10.112 -7.728 10.239 1.00 69.25 107 THR A N 1
ATOM 863 C CA . THR A 1 107 ? -11.394 -7.672 9.541 1.00 69.25 107 THR A CA 1
ATOM 864 C C . THR A 1 107 ? -11.269 -8.351 8.180 1.00 69.25 107 THR A C 1
ATOM 866 O O . THR A 1 107 ? -10.534 -7.887 7.317 1.00 69.25 107 THR A O 1
ATOM 869 N N . VAL A 1 108 ? -12.020 -9.428 7.946 1.00 67.69 108 VAL A N 1
ATOM 870 C CA . VAL A 1 108 ? -12.079 -10.103 6.629 1.00 67.69 108 VAL A CA 1
ATOM 871 C C . VAL A 1 108 ? -12.749 -9.214 5.563 1.00 67.69 108 VAL A C 1
ATOM 873 O O . VAL A 1 108 ? -12.648 -9.480 4.367 1.00 67.69 108 VAL A O 1
ATOM 876 N N . VAL A 1 109 ? -13.391 -8.126 5.996 1.00 69.50 109 VAL A N 1
ATOM 877 C CA . VAL A 1 109 ? -14.049 -7.144 5.137 1.00 69.50 109 VAL A CA 1
ATOM 878 C C . VAL A 1 109 ? -13.015 -6.362 4.332 1.00 69.50 109 VAL A C 1
ATOM 880 O O . VAL A 1 109 ? -12.103 -5.731 4.872 1.00 69.50 109 VAL A O 1
ATOM 883 N N . LYS A 1 110 ? -13.178 -6.408 3.011 1.00 75.12 110 LYS A N 1
ATOM 884 C CA . LYS A 1 110 ? -12.423 -5.608 2.053 1.00 75.12 110 LYS A CA 1
ATOM 885 C C . LYS A 1 110 ? -13.417 -4.698 1.334 1.00 75.12 110 LYS A C 1
ATOM 887 O O . LYS A 1 110 ? -14.086 -5.186 0.428 1.00 75.12 110 LYS A O 1
ATOM 892 N N . PRO A 1 111 ? -13.516 -3.417 1.723 1.00 76.75 111 PRO A N 1
ATOM 893 C CA . PRO A 1 111 ? -14.614 -2.546 1.296 1.00 76.75 111 PRO A CA 1
ATOM 894 C C . PRO A 1 111 ? -14.619 -2.246 -0.207 1.00 76.75 111 PRO A C 1
ATOM 896 O O . PRO A 1 111 ? -15.611 -1.777 -0.743 1.00 76.75 111 PRO A O 1
ATOM 899 N N . PHE A 1 112 ? -13.522 -2.524 -0.915 1.00 84.56 112 PHE A N 1
ATOM 900 C CA . PHE A 1 112 ? -13.430 -2.281 -2.349 1.00 84.56 112 PHE A CA 1
ATOM 901 C C . PHE A 1 112 ? -13.331 -3.602 -3.099 1.00 84.56 112 PHE A C 1
ATOM 903 O O . PHE A 1 112 ? -12.269 -4.222 -3.118 1.00 84.56 112 PHE A O 1
ATOM 910 N N . THR A 1 113 ? -14.407 -4.033 -3.738 1.00 82.31 113 THR A N 1
ATOM 911 C CA . THR A 1 113 ? -14.463 -5.273 -4.518 1.00 82.31 113 THR A CA 1
ATOM 912 C C . THR A 1 113 ? -14.373 -4.987 -6.012 1.00 82.31 113 THR A C 1
ATOM 914 O O . THR A 1 113 ? -14.720 -3.918 -6.504 1.00 82.31 113 THR A O 1
ATOM 917 N N . CYS A 1 114 ? -13.796 -5.929 -6.755 1.00 82.88 114 CYS A N 1
ATOM 918 C CA . CYS A 1 114 ? -13.746 -5.863 -8.205 1.00 82.88 114 CYS A CA 1
ATOM 919 C C . CYS A 1 114 ? -14.970 -6.542 -8.808 1.00 82.88 114 CYS A C 1
ATOM 921 O O . CYS A 1 114 ? -15.042 -7.765 -8.795 1.00 82.88 114 CYS A O 1
ATOM 923 N N . ASP A 1 115 ? -15.857 -5.780 -9.441 1.00 82.25 115 ASP A N 1
ATOM 924 C CA . ASP A 1 115 ? -17.087 -6.318 -10.048 1.00 82.25 115 ASP A CA 1
ATOM 925 C C . ASP A 1 115 ? -16.826 -7.360 -11.147 1.00 82.25 115 ASP A C 1
ATOM 927 O O . ASP A 1 115 ? -17.667 -8.205 -11.439 1.00 82.25 115 ASP A O 1
ATOM 931 N N . LYS A 1 116 ? -15.641 -7.325 -11.772 1.00 76.38 116 LYS A N 1
ATOM 932 C CA . LYS A 1 116 ? -15.281 -8.244 -12.861 1.00 76.38 116 LYS A CA 1
ATOM 933 C C . LYS A 1 116 ? -14.759 -9.597 -12.384 1.00 76.38 116 LYS A C 1
ATOM 935 O O . LYS A 1 116 ? -14.918 -10.578 -13.103 1.00 76.38 116 LYS A O 1
ATOM 940 N N . CYS A 1 117 ? -14.081 -9.662 -11.238 1.00 81.38 117 CYS A N 1
ATOM 941 C CA . CYS A 1 117 ? -13.462 -10.907 -10.758 1.00 81.38 117 CYS A CA 1
ATOM 942 C C . CYS A 1 117 ? -13.724 -11.231 -9.282 1.00 81.38 117 CYS A C 1
ATOM 944 O O . CYS A 1 117 ? -13.192 -12.214 -8.773 1.00 81.38 117 CYS A O 1
ATOM 946 N N . GLY A 1 118 ? -14.502 -10.409 -8.580 1.00 76.25 118 GLY A N 1
ATOM 947 C CA . GLY A 1 118 ? -14.827 -10.559 -7.162 1.00 76.25 118 GLY A CA 1
ATOM 948 C C . GLY A 1 118 ? -13.657 -10.313 -6.203 1.00 76.25 118 GLY A C 1
ATOM 949 O O . GLY A 1 118 ? -13.798 -10.511 -4.999 1.00 76.25 118 GLY A O 1
ATOM 950 N N . MET A 1 119 ? -12.480 -9.900 -6.689 1.00 79.50 119 MET A N 1
ATOM 951 C CA . MET A 1 119 ? -11.318 -9.690 -5.822 1.00 79.50 119 MET A CA 1
ATOM 952 C C . MET A 1 119 ? -11.514 -8.455 -4.934 1.00 79.50 119 MET A C 1
ATOM 954 O O . MET A 1 119 ? -11.715 -7.354 -5.436 1.00 79.50 119 MET A O 1
ATOM 958 N N . GLY A 1 120 ? -11.413 -8.635 -3.615 1.00 82.50 120 GLY A N 1
ATOM 959 C CA . GLY A 1 120 ? -11.479 -7.543 -2.643 1.00 82.50 120 GLY A CA 1
ATOM 960 C C . GLY A 1 120 ? -10.126 -6.877 -2.370 1.00 82.50 120 GLY A C 1
ATOM 961 O O . GLY A 1 120 ? -9.083 -7.543 -2.289 1.00 82.50 120 GLY A O 1
ATOM 962 N N . PHE A 1 121 ? -10.166 -5.571 -2.120 1.00 82.31 121 PHE A N 1
ATOM 963 C CA . PHE A 1 121 ? -9.048 -4.680 -1.847 1.00 82.31 121 PHE A CA 1
ATOM 964 C C . PHE A 1 121 ? -9.290 -3.831 -0.604 1.00 82.31 121 PHE A C 1
ATOM 966 O O . PHE A 1 121 ? -10.406 -3.470 -0.245 1.00 82.31 121 PHE A O 1
ATOM 973 N N . LYS A 1 122 ? -8.174 -3.476 0.028 1.00 80.94 122 LYS A N 1
ATOM 974 C CA . LYS A 1 122 ? -8.139 -2.621 1.209 1.00 80.94 122 LYS A CA 1
ATOM 975 C C . LYS A 1 122 ? -8.431 -1.147 0.897 1.00 80.94 122 LYS A C 1
ATOM 977 O O . LYS A 1 122 ? -9.012 -0.453 1.718 1.00 80.94 122 LYS A O 1
ATOM 982 N N . TYR A 1 123 ? -8.008 -0.670 -0.274 1.00 83.62 123 TYR A N 1
ATOM 983 C CA . TYR A 1 123 ? -8.116 0.734 -0.674 1.00 83.62 123 TYR A CA 1
ATOM 984 C C . TYR A 1 123 ? -8.677 0.862 -2.090 1.00 83.62 123 TYR A C 1
ATOM 986 O O . TYR A 1 123 ? -8.317 0.067 -2.965 1.00 83.62 123 TYR A O 1
ATOM 994 N N . ALA A 1 124 ? -9.438 1.928 -2.346 1.00 84.69 124 ALA A N 1
ATOM 995 C CA . ALA A 1 124 ? -9.955 2.262 -3.674 1.00 84.69 124 ALA A CA 1
ATOM 996 C C . ALA A 1 124 ? -8.840 2.380 -4.729 1.00 84.69 124 ALA A C 1
ATOM 998 O O . ALA A 1 124 ? -8.981 1.893 -5.847 1.00 84.69 124 ALA A O 1
ATOM 999 N N . GLU A 1 125 ? -7.686 2.956 -4.373 1.00 84.62 125 GLU A N 1
ATOM 1000 C CA . GLU A 1 125 ? -6.536 3.050 -5.284 1.00 84.62 125 GLU A CA 1
ATOM 1001 C C . GLU A 1 125 ? -6.004 1.663 -5.680 1.00 84.62 125 GLU A C 1
ATOM 1003 O O . GLU A 1 125 ? -5.617 1.436 -6.826 1.00 84.62 125 GLU A O 1
ATOM 1008 N N . SER A 1 126 ? -6.018 0.705 -4.747 1.00 86.62 126 SER A N 1
ATOM 1009 C CA . SER A 1 126 ? -5.583 -0.667 -5.024 1.00 86.62 126 SER A CA 1
ATOM 1010 C C . SER A 1 126 ? -6.530 -1.359 -6.003 1.00 86.62 126 SER A C 1
ATOM 1012 O O . SER A 1 126 ? -6.058 -1.986 -6.951 1.00 86.62 126 SER A O 1
ATOM 1014 N N . LEU A 1 127 ? -7.844 -1.172 -5.832 1.00 87.31 127 LEU A N 1
ATOM 1015 C CA . LEU A 1 127 ? -8.857 -1.632 -6.782 1.00 87.31 127 LEU A CA 1
ATOM 1016 C C . LEU A 1 127 ? -8.694 -0.952 -8.151 1.00 87.31 127 LEU A C 1
ATOM 1018 O O . LEU A 1 127 ? -8.661 -1.630 -9.173 1.00 87.31 127 LEU A O 1
ATOM 1022 N N . SER A 1 128 ? -8.513 0.370 -8.187 1.00 86.25 128 SER A N 1
ATOM 1023 C CA . SER A 1 128 ? -8.287 1.129 -9.425 1.00 86.25 128 SER A CA 1
ATOM 1024 C C . SER A 1 128 ? -7.048 0.634 -10.178 1.00 86.25 128 SER A C 1
ATOM 1026 O O . SER A 1 128 ? -7.078 0.421 -11.392 1.00 86.25 128 SER A O 1
ATOM 1028 N N . ASN A 1 129 ? -5.951 0.389 -9.459 1.00 81.94 129 ASN A N 1
ATOM 1029 C CA . ASN A 1 129 ? -4.731 -0.173 -10.027 1.00 81.94 129 ASN A CA 1
ATOM 1030 C C . ASN A 1 129 ? -4.938 -1.608 -10.522 1.00 81.94 129 ASN A C 1
ATOM 1032 O O . ASN A 1 129 ? -4.437 -1.950 -11.591 1.00 81.94 129 ASN A O 1
ATOM 1036 N N . HIS A 1 130 ? -5.690 -2.433 -9.795 1.00 84.12 130 HIS A N 1
ATOM 1037 C CA . HIS A 1 130 ? -6.065 -3.771 -10.243 1.00 84.12 130 HIS A CA 1
ATOM 1038 C C . HIS A 1 130 ? -6.901 -3.729 -11.529 1.00 84.12 130 HIS A C 1
ATOM 1040 O O . HIS A 1 130 ? -6.530 -4.377 -12.507 1.00 84.12 130 HIS A O 1
ATOM 1046 N N . MET A 1 131 ? -7.958 -2.915 -11.569 1.00 83.38 131 MET A N 1
ATOM 1047 C CA . MET A 1 131 ? -8.814 -2.737 -12.746 1.00 83.38 131 MET A CA 1
ATOM 1048 C C . MET A 1 131 ? -7.997 -2.317 -13.964 1.00 83.38 131 MET A C 1
ATOM 1050 O O . MET A 1 131 ? -8.087 -2.932 -15.024 1.00 83.38 131 MET A O 1
ATOM 1054 N N . ARG A 1 132 ? -7.115 -1.332 -13.781 1.00 80.12 132 ARG A N 1
ATOM 1055 C CA . ARG A 1 132 ? -6.193 -0.855 -14.813 1.00 80.12 132 ARG A CA 1
ATOM 1056 C C . ARG A 1 132 ? -5.239 -1.932 -15.327 1.00 80.12 132 ARG A C 1
ATOM 1058 O O . ARG A 1 132 ? -4.930 -1.916 -16.506 1.00 80.12 132 ARG A O 1
ATOM 1065 N N . ARG A 1 133 ? -4.726 -2.808 -14.460 1.00 75.00 133 ARG A N 1
ATOM 1066 C CA . ARG A 1 133 ? -3.677 -3.783 -14.814 1.00 75.00 133 ARG A CA 1
ATOM 1067 C C . ARG A 1 133 ? -4.219 -5.093 -15.366 1.00 75.00 133 ARG A C 1
ATOM 1069 O O . ARG A 1 133 ? -3.578 -5.700 -1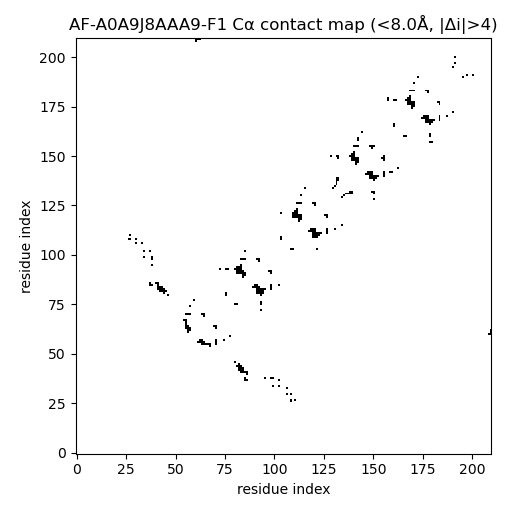6.212 1.00 75.00 133 ARG A O 1
ATOM 1076 N N . ILE A 1 134 ? -5.339 -5.557 -14.823 1.00 76.81 134 ILE A N 1
ATOM 1077 C CA . ILE A 1 134 ? -5.881 -6.894 -15.088 1.00 76.81 134 ILE A CA 1
ATOM 1078 C C . ILE A 1 134 ? -7.056 -6.825 -16.065 1.00 76.81 134 ILE A C 1
ATOM 1080 O O . ILE A 1 134 ? -7.242 -7.733 -16.871 1.00 76.81 134 ILE A O 1
ATOM 1084 N N . HIS A 1 135 ? -7.837 -5.744 -16.023 1.00 80.06 135 HIS A N 1
ATOM 1085 C CA . HIS A 1 135 ? -9.096 -5.638 -16.760 1.00 80.06 135 HIS A CA 1
ATOM 1086 C C . HIS A 1 135 ? -9.127 -4.533 -17.828 1.00 80.06 135 HIS A C 1
ATOM 1088 O O . HIS A 1 135 ? -10.124 -4.438 -18.547 1.00 80.06 135 HIS A O 1
ATOM 1094 N N . SER A 1 136 ? -8.061 -3.738 -17.965 1.00 74.06 136 SER A N 1
ATOM 1095 C CA . SER A 1 136 ? -7.892 -2.722 -19.012 1.00 74.06 136 SER A CA 1
ATOM 1096 C C . SER A 1 136 ? -6.544 -2.886 -19.715 1.00 74.06 136 SER A C 1
ATOM 1098 O O . SER A 1 136 ? -5.527 -3.106 -19.069 1.00 74.06 136 SER A O 1
ATOM 1100 N N . ARG A 1 137 ? -6.526 -2.732 -21.045 1.00 62.34 137 ARG A N 1
ATOM 1101 C CA . ARG A 1 137 ? -5.280 -2.602 -21.826 1.00 62.34 137 ARG A CA 1
ATOM 1102 C C . ARG A 1 137 ? -4.807 -1.146 -21.945 1.00 62.34 137 ARG A C 1
ATOM 1104 O O . ARG A 1 137 ? -3.615 -0.915 -22.093 1.00 62.34 137 ARG A O 1
ATOM 1111 N N . ASP A 1 138 ? -5.714 -0.181 -21.793 1.00 64.31 138 ASP A N 1
ATOM 1112 C CA . ASP A 1 138 ? -5.472 1.225 -22.163 1.00 64.31 138 ASP A CA 1
ATOM 1113 C C . ASP A 1 138 ? -4.757 2.080 -21.109 1.00 64.31 138 ASP A C 1
ATOM 1115 O O . ASP A 1 138 ? -4.358 3.203 -21.390 1.00 64.31 138 ASP A O 1
ATOM 1119 N N . ASN A 1 139 ? -4.569 1.572 -19.889 1.00 58.72 139 ASN A N 1
ATOM 1120 C CA . ASN A 1 139 ? -4.024 2.355 -18.774 1.00 58.72 139 ASN A CA 1
ATOM 1121 C C . ASN A 1 139 ? -2.666 1.829 -18.268 1.00 58.72 139 ASN A C 1
ATOM 1123 O O . ASN A 1 139 ? -2.210 2.182 -17.174 1.00 58.72 139 ASN A O 1
ATOM 1127 N N . CYS A 1 140 ? -2.010 0.982 -19.059 1.00 72.75 140 CYS A N 1
ATOM 1128 C CA . CYS A 1 140 ? -0.639 0.557 -18.822 1.00 72.75 140 CYS A CA 1
ATOM 1129 C C . CYS A 1 140 ? 0.350 1.622 -19.316 1.00 72.75 140 CYS A C 1
ATOM 1131 O O . CYS A 1 140 ? 0.131 2.308 -20.308 1.00 72.75 140 CYS A O 1
ATOM 1133 N N . PHE A 1 141 ? 1.472 1.751 -18.618 1.00 79.06 141 PHE A N 1
ATOM 1134 C CA . PHE A 1 141 ? 2.613 2.526 -19.081 1.00 79.06 141 PHE A CA 1
ATOM 1135 C C . PHE A 1 141 ? 3.401 1.665 -20.065 1.00 79.06 141 PHE A C 1
ATOM 1137 O O . PHE A 1 141 ? 3.887 0.602 -19.682 1.00 79.06 141 PHE A O 1
ATOM 1144 N N . ILE A 1 142 ? 3.506 2.104 -21.316 1.00 78.31 142 ILE A N 1
ATOM 1145 C CA . ILE A 1 142 ? 4.130 1.326 -22.390 1.00 78.31 142 ILE A CA 1
ATOM 1146 C C . ILE A 1 142 ? 5.599 1.725 -22.523 1.00 78.31 142 ILE A C 1
ATOM 1148 O O . ILE A 1 142 ? 5.942 2.909 -22.503 1.00 78.31 142 ILE A O 1
ATOM 1152 N N . CYS A 1 143 ? 6.483 0.739 -22.663 1.00 83.81 143 CYS A N 1
ATOM 1153 C CA . CYS A 1 143 ? 7.853 1.003 -23.071 1.00 83.81 143 CYS A CA 1
ATOM 1154 C C . CYS A 1 143 ? 7.902 1.326 -24.566 1.00 83.81 143 CYS A C 1
ATOM 1156 O O . CYS A 1 143 ? 7.666 0.455 -25.395 1.00 83.81 143 CYS A O 1
ATOM 1158 N N . ASN A 1 144 ? 8.297 2.548 -24.924 1.00 83.81 144 ASN A N 1
ATOM 1159 C CA . ASN A 1 144 ? 8.405 2.962 -26.329 1.00 83.81 144 ASN A CA 1
ATOM 1160 C C . ASN A 1 144 ? 9.512 2.231 -27.117 1.00 83.81 144 ASN A C 1
ATOM 1162 O O . ASN A 1 144 ? 9.563 2.364 -28.333 1.00 83.81 144 ASN A O 1
ATOM 1166 N N . GLN A 1 145 ? 10.405 1.491 -26.446 1.00 83.50 145 GLN A N 1
ATOM 1167 C CA . GLN A 1 145 ? 11.509 0.769 -27.095 1.00 83.50 145 GLN A CA 1
ATOM 1168 C C . GLN A 1 145 ? 11.162 -0.690 -27.428 1.00 83.50 145 GLN A C 1
ATOM 1170 O O . GLN A 1 145 ? 11.639 -1.205 -28.432 1.00 83.50 145 GLN A O 1
ATOM 1175 N N . CYS A 1 146 ? 10.324 -1.358 -26.624 1.00 82.50 146 CYS A N 1
ATOM 1176 C CA . CYS A 1 146 ? 9.971 -2.773 -26.831 1.00 82.50 146 CYS A CA 1
ATOM 1177 C C . CYS A 1 146 ? 8.464 -3.079 -26.794 1.00 82.50 146 CYS A C 1
ATOM 1179 O O . CYS A 1 146 ? 8.070 -4.219 -27.015 1.00 82.50 146 CYS A O 1
ATOM 1181 N N . GLY A 1 147 ? 7.612 -2.095 -26.498 1.00 76.75 147 GLY A N 1
ATOM 1182 C CA . GLY A 1 147 ? 6.157 -2.257 -26.445 1.00 76.75 147 GLY A CA 1
ATOM 1183 C C . GLY A 1 147 ? 5.618 -2.974 -25.201 1.00 76.75 147 GLY A C 1
ATOM 1184 O O . GLY A 1 147 ? 4.411 -3.201 -25.118 1.00 76.75 147 GLY A O 1
ATOM 1185 N N . GLU A 1 148 ? 6.461 -3.328 -24.222 1.00 78.44 148 GLU A N 1
ATOM 1186 C CA . GLU A 1 148 ? 5.998 -3.969 -22.983 1.00 78.44 148 GLU A CA 1
ATOM 1187 C C . GLU A 1 148 ? 5.112 -3.044 -22.134 1.00 78.44 148 GLU A C 1
ATOM 1189 O O . GLU A 1 148 ? 5.330 -1.833 -22.055 1.00 78.44 148 GLU A O 1
ATOM 1194 N N . ASN A 1 149 ? 4.122 -3.643 -21.464 1.00 79.81 149 ASN A N 1
ATOM 1195 C CA . ASN A 1 149 ? 3.115 -2.953 -20.663 1.00 79.81 149 ASN A CA 1
ATOM 1196 C C . ASN A 1 149 ? 3.429 -3.040 -19.168 1.00 79.81 149 ASN A C 1
ATOM 1198 O O . ASN A 1 149 ? 3.623 -4.125 -18.622 1.00 79.81 149 ASN A O 1
ATOM 1202 N N . PHE A 1 150 ? 3.380 -1.901 -18.480 1.00 78.50 150 PHE A N 1
ATOM 1203 C CA . PHE A 1 150 ? 3.649 -1.810 -17.050 1.00 78.50 150 PHE A CA 1
ATOM 1204 C C . PHE A 1 150 ? 2.484 -1.197 -16.291 1.00 78.50 150 PHE A C 1
ATOM 1206 O O . PHE A 1 150 ? 1.909 -0.183 -16.668 1.00 78.50 150 PHE A O 1
ATOM 1213 N N . GLY A 1 151 ? 2.192 -1.760 -15.125 1.00 74.81 151 GLY A N 1
ATOM 1214 C CA . GLY A 1 151 ? 1.126 -1.265 -14.264 1.00 74.81 151 GLY A CA 1
ATOM 1215 C C . GLY A 1 151 ? 1.481 -0.044 -13.405 1.00 74.81 151 GLY A C 1
ATOM 1216 O O . GLY A 1 151 ? 0.647 0.403 -12.616 1.00 74.81 151 GLY A O 1
ATOM 1217 N N . SER A 1 152 ? 2.720 0.457 -13.461 1.00 77.25 152 SER A N 1
ATOM 1218 C CA . SER A 1 152 ? 3.142 1.693 -12.786 1.00 77.25 152 SER A CA 1
ATOM 1219 C C . SER A 1 152 ? 4.290 2.378 -13.530 1.00 77.25 152 SER A C 1
ATOM 1221 O O . SER A 1 152 ? 5.091 1.706 -14.182 1.00 77.25 152 SER A O 1
ATOM 1223 N N . LYS A 1 153 ? 4.419 3.704 -13.363 1.00 82.00 153 LYS A N 1
ATOM 1224 C CA . LYS A 1 153 ? 5.559 4.472 -13.894 1.00 82.00 153 LYS A CA 1
ATOM 1225 C C . LYS A 1 153 ? 6.891 3.977 -13.337 1.00 82.00 153 LYS A C 1
ATOM 1227 O O . LYS A 1 153 ? 7.854 3.881 -14.081 1.00 82.00 153 LYS A O 1
ATOM 1232 N N . VAL A 1 154 ? 6.946 3.635 -12.046 1.00 83.50 154 VAL A N 1
ATOM 1233 C CA . VAL A 1 154 ? 8.175 3.147 -11.394 1.00 83.50 154 VAL A CA 1
ATOM 1234 C C . VAL A 1 154 ? 8.655 1.857 -12.056 1.00 83.50 154 VAL A C 1
ATOM 1236 O O . VAL A 1 154 ? 9.824 1.751 -12.410 1.00 83.50 154 VAL A O 1
ATOM 1239 N N . SER A 1 155 ? 7.740 0.913 -12.294 1.00 83.06 155 SER A N 1
ATOM 1240 C CA . SER A 1 155 ? 8.050 -0.343 -12.983 1.00 83.06 155 SER A CA 1
ATOM 1241 C C . SER A 1 155 ? 8.536 -0.106 -14.416 1.00 83.06 155 SER A C 1
ATOM 1243 O O . SER A 1 155 ? 9.534 -0.704 -14.809 1.00 83.06 155 SER A O 1
ATOM 1245 N N . LEU A 1 156 ? 7.899 0.811 -15.159 1.00 85.44 156 LEU A N 1
ATOM 1246 C CA . LEU A 1 156 ? 8.359 1.200 -16.494 1.00 85.44 156 LEU A CA 1
ATOM 1247 C C . LEU A 1 156 ? 9.766 1.817 -16.448 1.00 85.44 156 LEU A C 1
ATOM 1249 O O . LEU A 1 156 ? 10.635 1.393 -17.199 1.00 85.44 156 LEU A O 1
ATOM 1253 N N . TYR A 1 157 ? 10.027 2.785 -15.565 1.00 85.44 157 TYR A N 1
ATOM 1254 C CA . TYR A 1 157 ? 11.346 3.421 -15.465 1.00 85.44 157 TYR A CA 1
ATOM 1255 C C . TYR A 1 157 ? 12.442 2.428 -15.078 1.00 85.44 157 TYR A C 1
ATOM 1257 O O . TYR A 1 157 ? 13.551 2.513 -15.600 1.00 85.44 157 TYR A O 1
ATOM 1265 N N . SER A 1 158 ? 12.153 1.478 -14.186 1.00 82.50 158 SER A N 1
ATOM 1266 C CA . SER A 1 158 ? 13.085 0.396 -13.865 1.00 82.50 158 SER A CA 1
ATOM 1267 C C . SER A 1 158 ? 13.349 -0.515 -15.062 1.00 82.50 158 SER A C 1
ATOM 1269 O O . SER A 1 158 ? 14.491 -0.915 -15.259 1.00 82.50 158 SER A O 1
ATOM 1271 N N . HIS A 1 159 ? 12.330 -0.817 -15.869 1.00 83.94 159 HIS A N 1
ATOM 1272 C CA . HIS A 1 159 ? 12.483 -1.594 -17.097 1.00 83.94 159 HIS A CA 1
ATOM 1273 C C . HIS A 1 159 ? 13.266 -0.836 -18.179 1.00 83.94 159 HIS A C 1
ATOM 1275 O O . HIS A 1 159 ? 14.139 -1.412 -18.813 1.00 83.94 159 HIS A O 1
ATOM 1281 N N . VAL A 1 160 ? 13.023 0.463 -18.376 1.00 83.50 160 VAL A N 1
ATOM 1282 C CA . VAL A 1 160 ? 13.712 1.264 -19.408 1.00 83.50 160 VAL A CA 1
ATOM 1283 C C . VAL A 1 160 ? 15.234 1.275 -19.212 1.00 83.50 160 VAL A C 1
ATOM 1285 O O . VAL A 1 160 ? 15.972 1.340 -20.192 1.00 83.50 160 VAL A O 1
ATOM 1288 N N . ARG A 1 161 ? 15.718 1.107 -17.973 1.00 81.25 161 ARG A N 1
ATOM 1289 C CA . ARG A 1 161 ? 17.154 0.952 -17.669 1.00 81.25 161 ARG A CA 1
ATOM 1290 C C . ARG A 1 161 ? 17.795 -0.275 -18.324 1.00 81.25 161 ARG A C 1
ATOM 1292 O O . ARG A 1 161 ? 19.005 -0.281 -18.522 1.00 81.25 161 ARG A O 1
ATOM 1299 N N . LEU A 1 162 ? 17.006 -1.296 -18.672 1.00 77.50 162 LEU A N 1
ATOM 1300 C CA . LEU A 1 162 ? 17.485 -2.455 -19.431 1.00 77.50 162 LEU A CA 1
ATOM 1301 C C . LEU A 1 162 ? 17.945 -2.051 -20.833 1.00 77.50 162 LEU A C 1
ATOM 1303 O O . LEU A 1 162 ? 18.921 -2.599 -21.339 1.00 77.50 162 LEU A O 1
ATOM 1307 N N . HIS A 1 163 ? 17.273 -1.070 -21.435 1.00 80.50 163 HIS A N 1
ATOM 1308 C CA . HIS A 1 163 ? 17.591 -0.614 -22.783 1.00 80.50 163 HIS A CA 1
ATOM 1309 C C . HIS A 1 163 ? 18.717 0.419 -22.806 1.00 80.50 163 HIS A C 1
ATOM 1311 O O . HIS A 1 163 ? 19.534 0.419 -23.721 1.00 80.50 163 HIS A O 1
ATOM 1317 N N . THR A 1 164 ? 18.801 1.288 -21.794 1.00 72.62 164 THR A N 1
ATOM 1318 C CA . THR A 1 164 ? 19.759 2.407 -21.799 1.00 72.62 164 THR A CA 1
ATOM 1319 C C . THR A 1 164 ? 21.165 2.038 -21.320 1.00 72.62 164 THR A C 1
ATOM 1321 O O . THR A 1 164 ? 22.043 2.892 -21.355 1.00 72.62 164 THR A O 1
ATOM 1324 N N . LYS A 1 165 ? 21.412 0.792 -20.875 1.00 64.31 165 LYS A N 1
ATOM 1325 C CA . LYS A 1 165 ? 22.682 0.335 -20.256 1.00 64.31 165 LYS A CA 1
ATOM 1326 C C . LYS A 1 165 ? 23.197 1.246 -19.122 1.00 64.31 165 LYS A C 1
ATOM 1328 O O . LYS A 1 165 ? 24.342 1.114 -18.697 1.00 64.31 165 LYS A O 1
ATOM 1333 N N . GLU A 1 166 ? 22.368 2.148 -18.600 1.00 66.00 166 GLU A N 1
ATOM 1334 C CA . GLU A 1 166 ? 22.788 3.136 -17.615 1.00 66.00 166 GLU A CA 1
ATOM 1335 C C . GLU A 1 166 ? 22.609 2.658 -16.174 1.00 66.00 166 GLU A C 1
ATOM 1337 O O . GLU A 1 166 ? 21.599 2.067 -15.785 1.00 66.00 166 GLU A O 1
ATOM 1342 N N . LYS A 1 167 ? 23.623 3.023 -15.382 1.00 62.91 167 LYS A N 1
ATOM 1343 C CA . LYS A 1 167 ? 23.746 2.957 -13.922 1.00 62.91 167 LYS A CA 1
ATOM 1344 C C . LYS A 1 167 ? 23.365 1.613 -13.307 1.00 62.91 167 LYS A C 1
ATOM 1346 O O . LYS A 1 167 ? 22.359 1.433 -12.620 1.00 62.91 167 LYS A O 1
ATOM 1351 N N . GLN A 1 168 ? 24.288 0.700 -13.543 1.00 75.56 168 GLN A N 1
ATOM 1352 C CA . GLN A 1 168 ? 24.446 -0.581 -12.887 1.00 75.56 168 GLN A CA 1
ATOM 1353 C C . GLN A 1 168 ? 24.843 -0.392 -11.413 1.00 75.56 168 GLN A C 1
ATOM 1355 O O . GLN A 1 168 ? 25.694 0.429 -11.075 1.00 75.56 168 GLN A O 1
ATOM 1360 N N . PHE A 1 169 ? 24.203 -1.148 -10.529 1.00 80.75 169 PHE A N 1
ATOM 1361 C CA . PHE A 1 169 ? 24.583 -1.301 -9.132 1.00 80.75 169 PHE A CA 1
ATOM 1362 C C . PHE A 1 169 ? 25.607 -2.425 -9.055 1.00 80.75 169 PHE A C 1
ATOM 1364 O O . PHE A 1 169 ? 25.258 -3.587 -9.249 1.00 80.75 169 PHE A O 1
ATOM 1371 N N . ILE A 1 170 ? 26.861 -2.071 -8.808 1.00 81.44 170 ILE A N 1
ATOM 1372 C CA . ILE A 1 170 ? 27.968 -3.022 -8.789 1.00 81.44 170 ILE A CA 1
ATOM 1373 C C . ILE A 1 170 ? 28.165 -3.514 -7.357 1.00 81.44 170 ILE A C 1
ATOM 1375 O O . ILE A 1 170 ? 28.183 -2.720 -6.414 1.00 81.44 170 ILE A O 1
ATOM 1379 N N . CYS A 1 171 ? 28.299 -4.824 -7.189 1.00 83.81 171 CYS A N 1
ATOM 1380 C CA . CYS A 1 171 ? 28.695 -5.419 -5.930 1.00 83.81 171 CYS A CA 1
ATOM 1381 C C . CYS A 1 171 ? 30.164 -5.081 -5.657 1.00 83.81 171 CYS A C 1
ATOM 1383 O O . CYS A 1 171 ? 31.027 -5.476 -6.440 1.00 83.81 171 CYS A O 1
ATOM 1385 N N . PRO A 1 172 ? 30.487 -4.402 -4.545 1.00 79.62 172 PRO A N 1
ATOM 138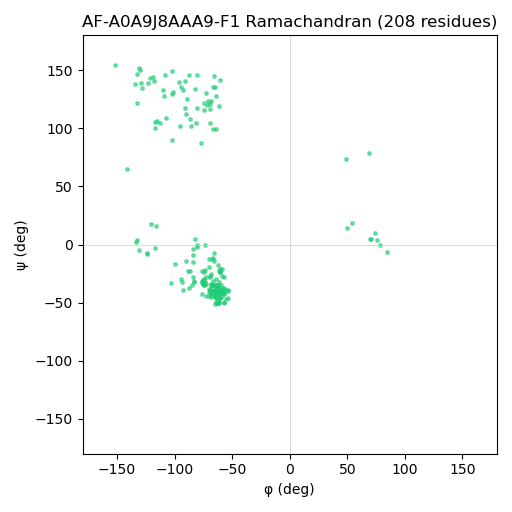6 C CA . PRO A 1 172 ? 31.872 -4.064 -4.227 1.00 79.62 172 PRO A CA 1
ATOM 1387 C C . PRO A 1 172 ? 32.717 -5.288 -3.839 1.00 79.62 172 PRO A C 1
ATOM 1389 O O . PRO A 1 172 ? 33.933 -5.171 -3.752 1.00 79.62 172 PRO A O 1
ATOM 1392 N N . LEU A 1 173 ? 32.090 -6.444 -3.578 1.00 80.06 173 LEU A N 1
ATOM 1393 C CA . LEU A 1 173 ? 32.772 -7.660 -3.123 1.00 80.06 173 LEU A CA 1
ATOM 1394 C C . LEU A 1 173 ? 33.176 -8.585 -4.276 1.00 80.06 173 LEU A C 1
ATOM 1396 O O . LEU A 1 173 ? 34.262 -9.152 -4.238 1.00 80.06 173 LEU A O 1
ATOM 1400 N N . CYS A 1 174 ? 32.327 -8.730 -5.295 1.00 85.25 174 CYS A N 1
ATOM 1401 C CA . CYS A 1 174 ? 32.568 -9.638 -6.423 1.00 85.25 174 CYS A CA 1
ATOM 1402 C C . CYS A 1 174 ? 32.539 -8.957 -7.800 1.00 85.25 174 CYS A C 1
ATOM 1404 O O . CYS A 1 174 ? 32.853 -9.598 -8.796 1.00 85.25 174 CYS A O 1
ATOM 1406 N N . GLY A 1 175 ? 32.167 -7.675 -7.883 1.00 82.00 175 GLY A N 1
ATOM 1407 C CA . GLY A 1 175 ? 32.029 -6.956 -9.153 1.00 82.00 175 GLY A CA 1
ATOM 1408 C C . GLY A 1 175 ? 30.733 -7.255 -9.915 1.00 82.00 175 GLY A C 1
ATOM 1409 O O . GLY A 1 175 ? 30.505 -6.666 -10.974 1.00 82.00 175 GLY A O 1
ATOM 1410 N N . ASP A 1 176 ? 29.860 -8.117 -9.382 1.00 82.69 176 ASP A N 1
ATOM 1411 C CA . ASP A 1 176 ? 28.596 -8.457 -10.032 1.00 82.69 176 ASP A CA 1
ATOM 1412 C C . ASP A 1 176 ? 27.708 -7.234 -10.210 1.00 82.69 176 ASP A C 1
ATOM 1414 O O . ASP A 1 176 ? 27.595 -6.360 -9.351 1.00 82.69 176 ASP A O 1
ATOM 1418 N N . THR A 1 177 ? 27.037 -7.196 -11.350 1.00 81.38 177 THR A N 1
ATOM 1419 C CA . THR A 1 177 ? 26.284 -6.037 -11.791 1.00 81.38 177 THR A CA 1
ATOM 1420 C C . THR A 1 177 ? 24.788 -6.295 -11.721 1.00 81.38 177 THR A C 1
ATOM 1422 O O . THR A 1 177 ? 24.264 -7.243 -12.303 1.00 81.38 177 THR A O 1
ATOM 1425 N N . PHE A 1 178 ? 24.076 -5.386 -11.062 1.00 80.62 178 PHE A N 1
ATOM 1426 C CA . PHE A 1 178 ? 22.635 -5.450 -10.879 1.00 80.62 178 PHE A CA 1
ATOM 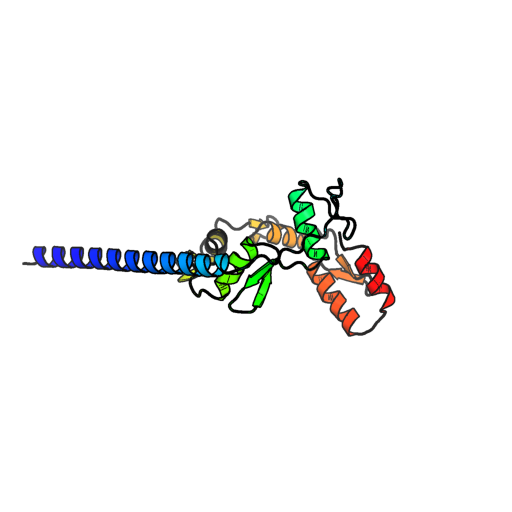1427 C C . PHE A 1 178 ? 21.959 -4.215 -11.457 1.00 80.62 178 PHE A C 1
ATOM 1429 O O . PHE A 1 178 ? 22.427 -3.091 -11.327 1.00 80.62 178 PHE A O 1
ATOM 1436 N N . LEU A 1 179 ? 20.786 -4.403 -12.046 1.00 76.50 179 LEU A N 1
ATOM 1437 C CA . LEU A 1 179 ? 20.007 -3.305 -12.633 1.00 76.50 179 LEU A CA 1
ATOM 1438 C C . LEU A 1 179 ? 19.141 -2.573 -11.593 1.00 76.50 179 LEU A C 1
ATOM 1440 O O . LEU A 1 179 ? 18.650 -1.471 -11.835 1.00 76.50 179 LEU A O 1
ATOM 1444 N N . GLN A 1 180 ? 18.956 -3.176 -10.414 1.00 76.94 180 GLN A N 1
ATOM 1445 C CA . GLN A 1 180 ? 18.161 -2.628 -9.317 1.00 76.94 180 GLN A CA 1
ATOM 1446 C C . GLN A 1 180 ? 18.890 -2.769 -7.978 1.00 76.94 180 GLN A C 1
ATOM 1448 O O . GLN A 1 180 ? 19.414 -3.835 -7.655 1.00 76.94 180 GLN A O 1
ATOM 1453 N N . ASN A 1 181 ? 18.834 -1.722 -7.148 1.00 81.31 181 ASN A N 1
ATOM 1454 C CA . ASN A 1 181 ? 19.449 -1.712 -5.816 1.00 81.31 181 ASN A CA 1
ATOM 1455 C C . ASN A 1 181 ? 18.897 -2.815 -4.894 1.00 81.31 181 ASN A C 1
ATOM 1457 O O . ASN A 1 181 ? 19.626 -3.383 -4.090 1.00 81.31 181 ASN A O 1
ATOM 1461 N N . GLY A 1 182 ? 17.606 -3.149 -5.010 1.00 82.06 182 GLY A N 1
ATOM 1462 C CA . GLY A 1 182 ? 17.001 -4.236 -4.229 1.00 82.06 182 GLY A CA 1
ATOM 1463 C C . GLY A 1 182 ? 17.630 -5.603 -4.520 1.00 82.06 182 GLY A C 1
ATOM 1464 O O . GLY A 1 182 ? 17.805 -6.409 -3.602 1.00 82.06 182 GLY A O 1
ATOM 1465 N N . ASN A 1 183 ? 18.036 -5.829 -5.773 1.00 84.31 183 ASN A N 1
ATOM 1466 C CA . ASN A 1 183 ? 18.706 -7.056 -6.194 1.00 84.31 183 ASN A CA 1
ATOM 1467 C C . ASN A 1 183 ? 20.134 -7.095 -5.651 1.00 84.31 183 ASN A C 1
ATOM 1469 O O . ASN A 1 183 ? 20.501 -8.100 -5.051 1.00 84.31 183 ASN A O 1
ATOM 1473 N N . LEU A 1 184 ? 20.881 -5.985 -5.737 1.00 85.81 184 LEU A N 1
ATOM 1474 C CA . LEU A 1 184 ? 22.197 -5.870 -5.099 1.00 85.81 184 LEU A CA 1
ATOM 1475 C C . LEU A 1 184 ? 22.102 -6.116 -3.585 1.00 85.81 184 LEU A C 1
ATOM 1477 O O . LEU A 1 184 ? 22.812 -6.962 -3.056 1.00 85.81 184 LEU A O 1
ATOM 1481 N N . LYS A 1 185 ? 21.183 -5.447 -2.876 1.00 84.81 185 LYS A N 1
ATOM 1482 C CA . LYS A 1 185 ? 20.979 -5.654 -1.429 1.00 84.81 185 LYS A CA 1
ATOM 1483 C C . LYS A 1 185 ? 20.658 -7.106 -1.087 1.00 84.81 185 LYS A C 1
ATOM 1485 O O . LYS A 1 185 ? 21.096 -7.601 -0.054 1.00 84.81 185 LYS A O 1
ATOM 1490 N N . SER A 1 186 ? 19.887 -7.782 -1.936 1.00 85.44 186 SER A N 1
ATOM 1491 C CA . SER A 1 186 ? 19.573 -9.197 -1.748 1.00 85.44 186 SER A CA 1
ATOM 1492 C C . SER A 1 186 ? 20.783 -10.088 -1.987 1.00 85.44 186 SER A C 1
ATOM 1494 O O . SER A 1 186 ? 21.036 -10.958 -1.162 1.00 85.44 186 SER A O 1
ATOM 1496 N N . HIS A 1 187 ? 21.538 -9.832 -3.052 1.00 85.25 187 HIS A N 1
ATOM 1497 C CA . HIS A 1 187 ? 22.780 -10.525 -3.370 1.00 85.25 187 HIS A CA 1
ATOM 1498 C C . HIS A 1 187 ? 23.830 -10.353 -2.267 1.00 85.25 187 HIS A C 1
ATOM 1500 O O . HIS A 1 187 ? 24.434 -11.327 -1.843 1.00 85.25 187 HIS A O 1
ATOM 1506 N N . LEU A 1 188 ? 23.976 -9.157 -1.694 1.00 82.25 188 LEU A N 1
ATOM 1507 C CA . LEU A 1 188 ? 24.918 -8.932 -0.598 1.00 82.25 188 LEU A CA 1
ATOM 1508 C C . LEU A 1 188 ? 24.622 -9.782 0.655 1.00 82.25 188 LEU A C 1
ATOM 1510 O O . LEU A 1 188 ? 25.523 -10.033 1.455 1.00 82.25 188 LEU A O 1
ATOM 1514 N N . ARG A 1 189 ? 23.385 -10.272 0.831 1.00 85.25 189 ARG A N 1
ATOM 1515 C CA . ARG A 1 189 ? 23.064 -11.229 1.906 1.00 85.25 189 ARG A CA 1
ATOM 1516 C C . ARG A 1 189 ? 23.715 -12.595 1.691 1.00 85.25 189 ARG A C 1
ATOM 1518 O O . ARG A 1 189 ? 23.954 -13.282 2.676 1.00 85.25 189 ARG A O 1
ATOM 1525 N N . VAL A 1 190 ? 24.014 -12.966 0.446 1.00 83.38 190 VAL A N 1
ATOM 1526 C CA . VAL A 1 190 ? 24.758 -14.188 0.111 1.00 83.38 190 VAL A CA 1
ATOM 1527 C C . VAL A 1 190 ? 26.177 -14.081 0.667 1.00 83.38 190 VAL A C 1
ATOM 1529 O O . VAL A 1 190 ? 26.565 -14.905 1.486 1.00 83.38 190 VAL A O 1
ATOM 1532 N N . HIS A 1 191 ? 26.882 -12.981 0.385 1.00 79.06 191 HIS A N 1
ATOM 1533 C CA . HIS A 1 191 ? 28.203 -12.722 0.971 1.00 79.06 191 HIS A CA 1
ATOM 1534 C C . HIS A 1 191 ? 28.185 -12.657 2.506 1.00 79.06 191 HIS A C 1
ATOM 1536 O O . HIS A 1 191 ? 29.106 -13.140 3.166 1.00 79.06 191 HIS A O 1
ATOM 1542 N N . ALA A 1 192 ? 27.124 -12.094 3.096 1.00 73.12 192 ALA A N 1
ATOM 1543 C CA . ALA A 1 192 ? 26.959 -12.070 4.549 1.00 73.12 192 ALA A CA 1
ATOM 1544 C C . ALA A 1 192 ? 26.743 -13.476 5.150 1.00 73.12 192 ALA A C 1
ATOM 1546 O O . ALA A 1 192 ? 27.214 -13.743 6.256 1.00 73.12 192 ALA A O 1
ATOM 1547 N N . ALA A 1 193 ? 26.058 -14.374 4.434 1.00 71.44 193 ALA A N 1
ATOM 1548 C CA . ALA A 1 193 ? 25.846 -15.763 4.843 1.00 71.44 193 ALA A CA 1
ATOM 1549 C C . ALA A 1 193 ? 27.105 -16.631 4.660 1.00 71.44 193 ALA A C 1
ATOM 1551 O O . ALA A 1 193 ? 27.352 -17.532 5.459 1.00 71.44 193 ALA A O 1
ATOM 1552 N N . GLU A 1 194 ? 27.930 -16.316 3.662 1.00 68.12 194 GLU A N 1
ATOM 1553 C CA . GLU A 1 194 ? 29.169 -17.034 3.330 1.00 68.12 194 GLU A CA 1
ATOM 1554 C C . GLU A 1 194 ? 30.370 -16.652 4.221 1.00 68.12 194 GLU A C 1
ATOM 1556 O O . GLU A 1 194 ? 31.448 -17.226 4.086 1.00 68.12 194 GLU A O 1
ATOM 1561 N N . LYS A 1 195 ? 30.204 -15.723 5.181 1.00 57.72 195 LYS A N 1
ATOM 1562 C CA . LYS A 1 195 ? 31.254 -15.237 6.113 1.00 57.72 195 LYS A CA 1
ATOM 1563 C C . LYS A 1 195 ? 32.531 -14.716 5.436 1.00 57.72 195 LYS A C 1
ATOM 1565 O O . LYS A 1 195 ? 33.561 -14.552 6.093 1.00 57.72 195 LYS A O 1
ATOM 1570 N N . THR A 1 196 ? 32.482 -14.383 4.156 1.00 54.91 196 THR A N 1
ATOM 1571 C CA . THR A 1 196 ? 33.599 -13.751 3.456 1.00 54.91 196 THR A CA 1
ATOM 1572 C C . THR A 1 196 ? 33.593 -12.247 3.751 1.00 54.91 196 THR A C 1
ATOM 1574 O O . THR A 1 196 ? 32.780 -11.498 3.221 1.00 54.91 196 THR A O 1
ATOM 1577 N N . PHE A 1 197 ? 34.515 -11.824 4.623 1.00 55.94 197 PHE A N 1
ATOM 1578 C CA . PHE A 1 197 ? 34.909 -10.435 4.935 1.00 55.94 197 PHE A CA 1
ATOM 1579 C C . PHE A 1 197 ? 33.888 -9.538 5.684 1.00 55.94 197 PHE A C 1
ATOM 1581 O O . PHE A 1 197 ? 33.311 -8.607 5.116 1.00 55.94 197 PHE A O 1
ATOM 1588 N N . PRO A 1 198 ? 33.757 -9.707 7.019 1.00 55.03 198 PRO A N 1
ATOM 1589 C CA . PRO A 1 198 ? 32.916 -8.866 7.887 1.00 55.03 198 PRO A CA 1
ATOM 1590 C C . PRO A 1 198 ? 33.278 -7.367 7.927 1.00 55.03 198 PRO A C 1
ATOM 1592 O O . PRO A 1 198 ? 32.446 -6.542 8.308 1.00 55.03 198 PRO A O 1
ATOM 1595 N N . SER A 1 199 ? 34.512 -6.995 7.570 1.00 54.94 199 SER A N 1
ATOM 1596 C CA . SER A 1 199 ? 35.019 -5.616 7.652 1.00 54.94 199 SER A CA 1
ATOM 1597 C C . SER A 1 199 ? 34.463 -4.700 6.557 1.00 54.94 199 SER A C 1
ATOM 1599 O O . SER A 1 199 ? 34.166 -3.541 6.836 1.00 54.94 199 SER A O 1
ATOM 1601 N N . VAL A 1 200 ? 34.240 -5.217 5.344 1.00 51.91 200 VAL A N 1
ATOM 1602 C CA . VAL A 1 200 ? 33.705 -4.436 4.211 1.00 51.91 200 VAL A CA 1
ATOM 1603 C C . VAL A 1 200 ? 32.192 -4.204 4.355 1.00 51.91 200 VAL A C 1
ATOM 1605 O O . VAL A 1 200 ? 31.677 -3.144 4.000 1.00 51.91 200 VAL A O 1
ATOM 1608 N N . TRP A 1 201 ? 31.476 -5.147 4.977 1.00 51.00 201 TRP A N 1
ATOM 1609 C CA . TRP A 1 201 ? 30.034 -5.039 5.242 1.00 51.00 201 TRP A CA 1
ATOM 1610 C C . TRP A 1 201 ? 29.673 -3.876 6.183 1.00 51.00 201 TRP A C 1
ATOM 1612 O O . TRP A 1 201 ? 28.641 -3.232 5.994 1.00 51.00 201 TRP A O 1
ATOM 1622 N N . LYS A 1 202 ? 30.532 -3.563 7.166 1.00 50.59 202 LYS A N 1
ATOM 1623 C CA . LYS A 1 202 ? 30.338 -2.412 8.069 1.00 50.59 202 LYS A CA 1
ATOM 1624 C C . LYS A 1 202 ? 30.492 -1.062 7.357 1.00 50.59 202 LYS A C 1
ATOM 1626 O O . LYS A 1 202 ? 29.747 -0.146 7.681 1.00 50.59 202 LYS A O 1
ATOM 1631 N N . ALA A 1 203 ? 31.392 -0.952 6.376 1.00 48.88 203 ALA A N 1
ATOM 1632 C CA . ALA A 1 203 ? 31.607 0.283 5.612 1.00 48.88 203 ALA A CA 1
ATOM 1633 C C . ALA A 1 203 ? 30.470 0.572 4.610 1.00 48.88 203 ALA A C 1
ATOM 1635 O O . ALA A 1 203 ? 30.086 1.719 4.398 1.00 48.88 203 ALA A O 1
ATOM 1636 N N . PHE A 1 204 ? 29.846 -0.466 4.043 1.00 47.16 204 PHE A N 1
ATOM 1637 C CA . PHE A 1 204 ? 28.723 -0.283 3.116 1.00 47.16 204 PHE A CA 1
ATOM 1638 C C . PHE A 1 204 ? 27.445 0.248 3.800 1.00 47.16 204 PHE A C 1
ATOM 1640 O O . PHE A 1 204 ? 26.642 0.939 3.170 1.00 47.16 204 PHE A O 1
ATOM 1647 N N . GLN A 1 205 ? 27.250 -0.041 5.093 1.00 50.53 205 GLN A N 1
ATOM 1648 C CA . GLN A 1 205 ? 26.101 0.459 5.864 1.00 50.53 205 GLN A CA 1
ATOM 1649 C C . GLN A 1 205 ? 26.156 1.974 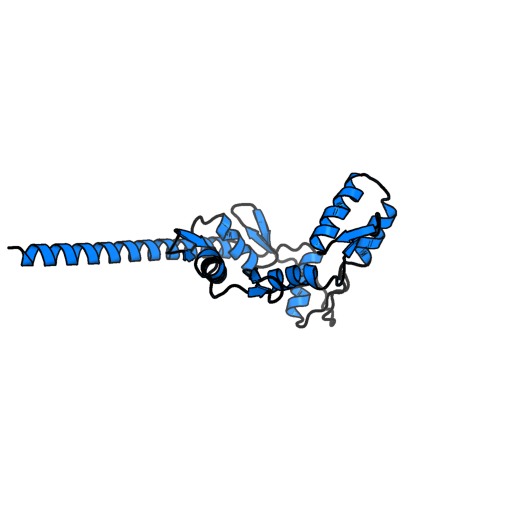6.108 1.00 50.53 205 GLN A C 1
ATOM 1651 O O . GLN A 1 205 ? 25.102 2.591 6.248 1.00 50.53 205 GLN A O 1
ATOM 1656 N N . THR A 1 206 ? 27.350 2.570 6.130 1.00 47.62 206 THR A N 1
ATOM 1657 C CA . THR A 1 206 ? 27.540 4.004 6.391 1.00 47.62 206 THR A CA 1
ATOM 1658 C C . THR A 1 206 ? 27.442 4.874 5.138 1.00 47.62 206 THR A C 1
ATOM 1660 O O . THR A 1 206 ? 27.115 6.047 5.256 1.00 47.62 206 THR A O 1
ATOM 1663 N N . GLU A 1 207 ? 27.656 4.319 3.939 1.00 40.81 207 GLU A N 1
ATOM 1664 C CA . GLU A 1 207 ? 27.652 5.096 2.683 1.00 40.81 207 GLU A CA 1
ATOM 1665 C C . GLU A 1 207 ? 26.340 5.007 1.881 1.00 40.81 207 GLU A C 1
ATOM 1667 O O . GLU A 1 207 ? 26.086 5.845 1.021 1.00 40.81 207 GLU A O 1
ATOM 1672 N N . ASN A 1 208 ? 25.474 4.020 2.155 1.00 36.66 208 ASN A N 1
ATOM 1673 C CA . ASN A 1 208 ? 24.233 3.790 1.390 1.00 36.66 208 ASN A CA 1
ATOM 1674 C C . ASN A 1 208 ? 22.938 3.869 2.222 1.00 36.66 208 ASN A C 1
ATOM 1676 O O . ASN A 1 208 ? 21.883 3.387 1.785 1.00 36.66 208 ASN A O 1
ATOM 1680 N N . ASN A 1 209 ? 23.002 4.471 3.412 1.00 30.27 209 ASN A N 1
ATOM 1681 C CA . ASN A 1 209 ? 21.842 4.756 4.252 1.00 30.27 209 ASN A CA 1
ATOM 1682 C C . ASN A 1 209 ? 21.685 6.284 4.388 1.00 30.27 209 ASN A C 1
ATOM 1684 O O . ASN A 1 209 ? 22.520 6.893 5.051 1.00 30.27 209 ASN A O 1
ATOM 1688 N N . PRO A 1 210 ? 20.698 6.909 3.717 1.00 40.12 210 PRO A N 1
ATOM 1689 C CA . PRO A 1 210 ? 20.435 8.339 3.847 1.00 40.12 210 PRO A CA 1
ATOM 1690 C C . PRO A 1 210 ? 19.673 8.692 5.125 1.00 40.12 210 PRO A C 1
ATOM 1692 O O . PRO A 1 210 ? 19.043 7.785 5.732 1.00 40.12 210 PRO A O 1
#

Nearest PDB structures (foldseek):
  5wjq-assembly1_D  TM=6.103E-01  e=3.370E-10  Mus musculus
  5v3j-assembly2_F  TM=6.045E-01  e=5.956E-10  Mus musculus
  8sst-assembly1_A  TM=5.808E-01  e=2.111E-09  Homo sapiens
  8sss-assembly1_A  TM=5.851E-01  e=3.975E-09  Homo sapiens
  7w1m-assembly1_H  TM=5.770E-01  e=9.640E-09  Homo sapiens

Sequence (210 aa):
MHSKQLKAVSYLMALKVENEELKEIEEESQYERHIFMAVEKSIPTETNLFQDSESNSCHQCGKSFSLKGNHKEHMKIHTGEKLFTCQQCGKSFVKKGNLKDHMYIHTVVKPFTCDKCGMGFKYAESLSNHMRRIHSRDNCFICNQCGENFGSKVSLYSHVRLHTKEKQFICPLCGDTFLQNGNLKSHLRVHAAEKTFPSVWKAFQTENNP

Foldseek 3Di:
DVVVVVVVVVVVVVVVVVVVVVVLVVLVVVLVVVLVVQLVPWAFPDDDDDDDDPAQADPVQRDHDPDPVVSVLVVCVVVVRQGGAGPVPRDGHSDSVVSSVVCCVVRVDQSDADPVPRDGHNDPVVNVLCCCPPVDPPNFDAAPVPGDTHSDPVVNVLVVCVVVVPDWDAQPPPRDTDSDPVVSVVVVVVVVVVVPDPPVVVVVVVPPGD

pLDDT: mean 72.89, std 11.43, range [30.27, 87.31]

Mean predicted aligned error: 16.57 Å

Organism: NCBI:txid630221

Radius of gyration: 25.98 Å; Cα contacts (8 Å, |Δi|>4): 190; chains: 1; bounding box: 88×41×54 Å

Solvent-accessible surface area (backbone atoms only — not comparable to full-atom values): 12601 Å² total; per-residue (Å²): 117,69,70,62,53,53,52,50,52,54,49,54,51,50,55,50,51,55,54,52,55,52,51,54,53,49,52,54,53,50,48,54,50,51,50,49,56,55,58,68,73,32,66,67,65,85,77,90,84,79,81,92,64,94,62,36,48,41,87,89,52,62,47,72,39,99,42,64,68,59,34,60,58,52,51,32,68,80,72,63,52,47,30,27,41,38,87,90,78,68,54,60,24,73,40,67,67,56,40,57,62,51,46,52,80,75,40,92,73,40,91,28,62,33,93,89,77,66,53,63,21,89,40,65,68,55,40,53,51,45,46,30,56,77,75,38,83,85,66,40,42,64,38,93,88,78,67,50,76,20,80,38,68,68,60,37,57,60,52,52,39,72,76,66,75,55,76,64,40,61,38,90,87,79,64,51,74,24,84,42,66,71,57,41,60,54,53,52,49,53,46,64,72,67,68,66,58,76,71,62,59,61,56,53,59,70,76,74,55,100

InterPro domains:
  IPR013087 Zinc finger C2H2-type [PF00096] (84-106)
  IPR013087 Zinc finger C2H2-type [PF00096] (112-135)
  IPR013087 Zinc finger C2H2-type [PS00028] (58-78)
  IPR013087 Zinc finger C2H2-type [PS00028] (86-106)
  IPR013087 Zinc finger C2H2-type [PS00028] (114-135)
  IPR013087 Zinc finger C2H2-type [PS00028] (143-163)
  IPR013087 Zinc finger C2H2-type [PS00028] (171-191)
  IPR013087 Zinc finger C2H2-type [PS50157] (56-83)
  IPR013087 Zinc finger C2H2-type [PS50157] (84-111)
  IPR013087 Zinc finger C2H2-type [PS50157] (112-140)
  IPR013087 Zinc finger C2H2-type [PS50157] (141-168)
  IPR013087 Zinc finger C2H2-type [PS50157] (169-196)
  IPR013087 Zinc finger C2H2-type [SM00355] (56-78)
  IPR013087 Zinc finger C2H2-type [SM00355] (84-106)
  IPR013087 Zinc finger C2H2-type [SM00355] (112-135)
  IPR013087 Zinc finger C2H2-type [SM00355] (141-163)
  IPR013087 Zinc finger C2H2-type [SM00355] (169-191)
  IPR036236 Zinc finger C2H2 superfamily [SSF57667] (57-87)
  IPR036236 Zinc finger C2H2 superfamily [SSF57667] (78-130)
  IPR036236 Zinc finger C2H2 superfamily [SSF57667] (140-191)